Protein AF-A0A9E0VJV4-F1 (afdb_monomer)

Nearest PDB structures (foldseek):
  4mve-assembly2_B  TM=8.169E-01  e=6.007E-02  Thermomonospora curvata DSM 43183
  6d0t-assembly2_B  TM=5.182E-01  e=7.588E-02  synthetic construct
  6czg-assembly2_B  TM=3.127E-01  e=4.756E-02  synthetic construct
  8khg-assembly1_B  TM=1.996E-01  e=1.113E+00  Pseudomonas aeruginosa
  8huc-assembly2_D  TM=2.139E-01  e=4.520E+00  Pseudomonas aeruginosa UCBPP-PA14

Solvent-accessible surface area (backbone atoms only — not comparable to full-atom values): 11636 Å² total; per-residue (Å²): 134,80,80,54,71,68,57,57,51,52,51,49,48,51,50,48,46,42,48,35,50,66,69,70,76,42,62,94,41,53,56,38,55,53,48,43,62,70,47,62,96,54,52,44,63,55,43,39,55,54,50,68,68,57,49,44,69,43,41,43,48,34,51,77,46,45,58,73,43,66,40,55,71,55,70,63,47,42,70,69,37,28,70,65,14,29,53,37,50,24,42,31,25,43,44,46,93,68,80,31,55,39,29,40,39,24,35,22,58,66,93,51,90,61,42,34,32,33,36,51,38,85,65,32,84,77,79,42,62,36,40,40,27,40,60,40,70,28,90,91,44,66,29,21,30,30,37,40,22,74,57,55,49,68,74,74,44,61,93,58,70,64,88,64,39,45,91,59,70,63,87,78,55,47,57,37,78,90,33,81,86,42,48,57,32,36,33,47,38,29,44,68,52,94,54,31,35,29,30,36,37,23,44,92,86,40,79,77,46,30,28,37,37,24,43,54,111

Structure (mmCIF, N/CA/C/O backbone):
data_AF-A0A9E0VJV4-F1
#
_entry.id   AF-A0A9E0VJV4-F1
#
loop_
_atom_site.group_PDB
_atom_site.id
_atom_site.type_symbol
_atom_site.label_atom_id
_atom_site.label_alt_id
_atom_site.label_comp_id
_atom_site.label_asym_id
_atom_site.label_entity_id
_atom_site.label_seq_id
_atom_site.pdbx_PDB_ins_code
_atom_site.Cartn_x
_atom_site.Cartn_y
_atom_site.Cartn_z
_atom_site.occupancy
_atom_site.B_iso_or_equiv
_atom_site.auth_seq_id
_atom_site.auth_comp_id
_atom_site.auth_asym_id
_atom_site.auth_atom_id
_atom_site.pdbx_PDB_model_num
ATOM 1 N N . MET A 1 1 ? 13.635 25.598 -1.549 1.00 40.78 1 MET A N 1
ATOM 2 C CA . MET A 1 1 ? 14.700 24.647 -1.155 1.00 40.78 1 MET A CA 1
ATOM 3 C C . MET A 1 1 ? 15.137 23.902 -2.402 1.00 40.78 1 MET A C 1
ATOM 5 O O . MET A 1 1 ? 14.286 23.323 -3.062 1.00 40.78 1 MET A O 1
ATOM 9 N N . SER A 1 2 ? 16.411 24.001 -2.781 1.00 35.44 2 SER A N 1
ATOM 10 C CA . SER A 1 2 ? 16.943 23.289 -3.950 1.00 35.44 2 SER A CA 1
ATOM 11 C C . SER A 1 2 ? 17.159 21.816 -3.573 1.00 35.44 2 SER A C 1
ATOM 13 O O . SER A 1 2 ? 17.737 21.578 -2.508 1.00 35.44 2 SER A O 1
ATOM 15 N N . PRO A 1 3 ? 16.687 20.830 -4.356 1.00 39.97 3 PRO A N 1
ATOM 16 C CA . PRO A 1 3 ? 16.944 19.425 -4.057 1.00 39.97 3 PRO A CA 1
ATOM 17 C C . PRO A 1 3 ? 18.457 19.170 -4.030 1.00 39.97 3 PRO A C 1
ATOM 19 O O . PRO A 1 3 ? 19.203 19.688 -4.864 1.00 39.97 3 PRO A O 1
ATOM 22 N N . SER A 1 4 ? 18.934 18.413 -3.036 1.00 45.41 4 SER A N 1
ATOM 23 C CA . SER A 1 4 ? 20.370 18.161 -2.881 1.00 45.41 4 SER A CA 1
ATOM 24 C C . SER A 1 4 ? 20.921 17.421 -4.109 1.00 45.41 4 SER A C 1
ATOM 26 O O . SER A 1 4 ? 20.237 16.597 -4.720 1.00 45.41 4 SER A O 1
ATOM 28 N N . LYS A 1 5 ? 22.178 17.693 -4.480 1.00 40.44 5 LYS A N 1
ATOM 29 C CA . LYS A 1 5 ? 22.848 17.068 -5.640 1.00 40.44 5 LYS A CA 1
ATOM 30 C C . LYS A 1 5 ? 22.855 15.530 -5.568 1.00 40.44 5 LYS A C 1
ATOM 32 O O . LYS A 1 5 ? 22.813 14.864 -6.599 1.00 40.44 5 LYS A O 1
ATOM 37 N N . THR A 1 6 ? 22.828 14.966 -4.360 1.00 49.28 6 THR A N 1
ATOM 38 C CA . THR A 1 6 ? 22.713 13.523 -4.100 1.00 49.28 6 THR A CA 1
ATOM 39 C C . THR A 1 6 ? 21.353 12.960 -4.532 1.00 49.28 6 THR A C 1
ATOM 41 O O . THR A 1 6 ? 21.277 11.836 -5.021 1.00 49.28 6 THR A O 1
ATOM 44 N N . PHE A 1 7 ? 20.282 13.749 -4.410 1.00 48.91 7 PHE A N 1
ATOM 45 C CA . PHE A 1 7 ? 18.920 13.363 -4.791 1.00 48.91 7 PHE A CA 1
ATOM 46 C C . PHE A 1 7 ? 18.750 13.283 -6.315 1.00 48.91 7 PHE A C 1
ATOM 48 O O . PHE A 1 7 ? 18.187 12.313 -6.818 1.00 48.91 7 PHE A O 1
ATOM 55 N N . LEU A 1 8 ? 19.307 14.249 -7.059 1.00 47.88 8 LEU A N 1
ATOM 56 C CA . LEU A 1 8 ? 19.322 14.204 -8.528 1.00 47.88 8 LEU A CA 1
ATOM 57 C C . LEU A 1 8 ? 20.157 13.035 -9.067 1.00 47.88 8 LEU A C 1
ATOM 59 O O . LEU A 1 8 ? 19.746 12.390 -10.027 1.00 47.88 8 LEU A O 1
ATOM 63 N N . SER A 1 9 ? 21.297 12.742 -8.437 1.00 48.41 9 SER A N 1
ATOM 64 C CA . SER A 1 9 ? 22.172 11.628 -8.822 1.00 48.41 9 SER A CA 1
ATOM 65 C C . SER A 1 9 ? 21.483 10.271 -8.651 1.00 48.41 9 SER A C 1
ATOM 67 O O . SER A 1 9 ? 21.485 9.457 -9.572 1.00 48.41 9 SER A O 1
ATOM 69 N N . LEU A 1 10 ? 20.803 10.044 -7.520 1.00 54.03 10 LEU A N 1
ATOM 70 C CA . LEU A 1 10 ? 20.116 8.776 -7.267 1.00 54.03 10 LEU A CA 1
ATOM 71 C C . LEU A 1 10 ? 18.843 8.614 -8.106 1.00 54.03 10 LEU A C 1
ATOM 73 O O . LEU A 1 10 ? 18.529 7.505 -8.525 1.00 54.03 10 LEU A O 1
ATOM 77 N N . PHE A 1 11 ? 18.131 9.707 -8.393 1.00 57.00 11 PHE A N 1
ATOM 78 C CA . PHE A 1 11 ? 16.974 9.678 -9.286 1.00 57.00 11 PHE A CA 1
ATOM 79 C C . PHE A 1 11 ? 17.382 9.383 -10.733 1.00 57.00 11 PHE A C 1
ATOM 81 O O . PHE A 1 11 ? 16.720 8.600 -11.413 1.00 57.00 11 PHE A O 1
ATOM 88 N N . ALA A 1 12 ? 18.502 9.951 -11.189 1.00 55.62 12 ALA A N 1
ATOM 89 C CA . ALA A 1 12 ? 19.092 9.633 -12.483 1.00 55.62 12 ALA A CA 1
ATOM 90 C C . ALA A 1 12 ? 19.591 8.182 -12.537 1.00 55.62 12 ALA A C 1
ATOM 92 O O . ALA A 1 12 ? 19.380 7.516 -13.545 1.00 55.62 12 ALA A O 1
ATOM 93 N N . LEU A 1 13 ? 20.174 7.663 -11.450 1.00 54.88 13 LEU A N 1
ATOM 94 C CA . LEU A 1 13 ? 20.636 6.276 -11.359 1.00 54.88 13 LEU A CA 1
ATOM 95 C C . LEU A 1 13 ? 19.468 5.282 -11.346 1.00 54.88 13 LEU A C 1
ATOM 97 O O . LEU A 1 13 ? 19.490 4.307 -12.088 1.00 54.88 13 LEU A O 1
ATOM 101 N N . LEU A 1 14 ? 18.419 5.555 -10.563 1.00 59.06 14 LEU A N 1
ATOM 102 C CA . LEU A 1 14 ? 17.197 4.754 -10.531 1.00 59.06 14 LEU A CA 1
ATOM 103 C C . LEU A 1 14 ? 16.491 4.820 -11.888 1.00 59.06 14 LEU A C 1
ATOM 105 O O . LEU A 1 14 ? 16.105 3.788 -12.416 1.00 59.06 14 LEU A O 1
ATOM 109 N N . SER A 1 15 ? 16.403 5.999 -12.507 1.00 60.16 15 SER A N 1
ATOM 110 C CA . SER A 1 15 ? 15.859 6.151 -13.860 1.00 60.16 15 SER A CA 1
ATOM 111 C C . SER A 1 15 ? 16.693 5.402 -14.899 1.00 60.16 15 SER A C 1
ATOM 113 O O . SER A 1 15 ? 16.113 4.761 -15.765 1.00 60.16 15 SER A O 1
ATOM 115 N N . ALA A 1 16 ? 18.025 5.414 -14.802 1.00 54.28 16 ALA A N 1
ATOM 116 C CA . ALA A 1 16 ? 18.924 4.695 -15.703 1.00 54.28 16 ALA A CA 1
ATOM 117 C C . ALA A 1 16 ? 18.854 3.171 -15.513 1.00 54.28 16 ALA A C 1
ATOM 119 O O . ALA A 1 16 ? 18.776 2.446 -16.499 1.00 54.28 16 ALA A O 1
ATOM 120 N N . LEU A 1 17 ? 18.800 2.679 -14.273 1.00 55.88 17 LEU A N 1
ATOM 121 C CA . LEU A 1 17 ? 18.604 1.259 -13.948 1.00 55.88 17 LE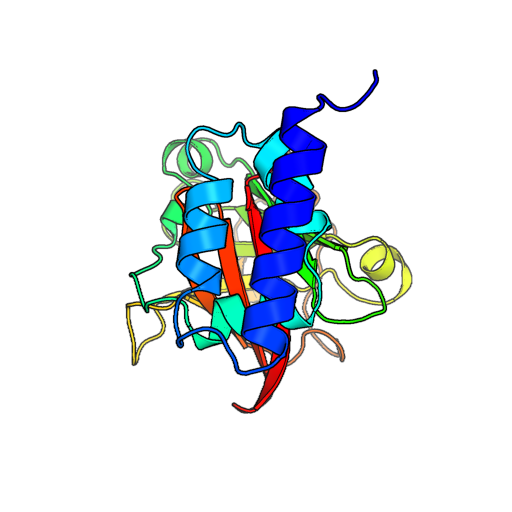U A CA 1
ATOM 122 C C . LEU A 1 17 ? 17.214 0.778 -14.375 1.00 55.88 17 LEU A C 1
ATOM 124 O O . LEU A 1 17 ? 17.075 -0.299 -14.952 1.00 55.88 17 LEU A O 1
ATOM 128 N N . LEU A 1 18 ? 16.190 1.610 -14.183 1.00 54.38 18 LEU A N 1
ATOM 129 C CA . LEU A 1 18 ? 14.832 1.345 -14.643 1.00 54.38 18 LEU A CA 1
ATOM 130 C C . LEU A 1 18 ? 14.708 1.417 -16.164 1.00 54.38 18 LEU A C 1
ATOM 132 O O . LEU A 1 18 ? 13.908 0.656 -16.699 1.00 54.38 18 LEU A O 1
ATOM 136 N N . LEU A 1 19 ? 15.486 2.267 -16.854 1.00 54.59 19 LEU A N 1
ATOM 137 C CA . LEU A 1 19 ? 15.607 2.310 -18.319 1.00 54.59 19 LEU A CA 1
ATOM 138 C C . LEU A 1 19 ? 16.399 1.113 -18.872 1.00 54.59 19 LEU A C 1
ATOM 140 O O . LEU A 1 19 ? 16.034 0.600 -19.930 1.00 54.59 19 LEU A O 1
ATOM 144 N N . ALA A 1 20 ? 17.429 0.643 -18.165 1.00 49.91 20 ALA A N 1
ATOM 145 C CA . ALA A 1 20 ? 18.256 -0.502 -18.550 1.00 49.91 20 ALA A CA 1
ATOM 146 C C . ALA A 1 20 ? 17.523 -1.840 -18.356 1.00 49.91 20 ALA A C 1
ATOM 148 O O . ALA A 1 20 ? 17.498 -2.667 -19.266 1.00 49.91 20 ALA A O 1
ATOM 149 N N . ALA A 1 21 ? 16.817 -2.023 -17.234 1.00 50.59 21 ALA A N 1
ATOM 150 C CA . ALA A 1 21 ? 15.887 -3.147 -17.049 1.00 50.59 21 ALA A CA 1
ATOM 151 C C . ALA A 1 21 ? 14.781 -3.133 -18.112 1.00 50.59 21 ALA A C 1
ATOM 153 O O . ALA A 1 21 ? 14.338 -4.154 -18.626 1.00 50.59 21 ALA A O 1
ATOM 154 N N . SER A 1 22 ? 14.399 -1.928 -18.514 1.00 46.94 22 SER A N 1
ATOM 155 C CA . SER A 1 22 ? 13.462 -1.652 -19.585 1.00 46.94 22 SER A CA 1
ATOM 156 C C . SER A 1 22 ? 13.959 -2.028 -20.987 1.00 46.94 22 SER A C 1
ATOM 158 O O . SER A 1 22 ? 13.140 -2.388 -21.836 1.00 46.94 22 SER A O 1
ATOM 160 N N . ALA A 1 23 ? 15.261 -1.924 -21.237 1.00 50.50 23 ALA A N 1
ATOM 161 C CA . ALA A 1 23 ? 15.891 -2.220 -22.519 1.00 50.50 23 ALA A CA 1
ATOM 162 C C . ALA A 1 23 ? 16.257 -3.709 -22.679 1.00 50.50 23 ALA A C 1
ATOM 164 O O . ALA A 1 23 ? 16.828 -4.086 -23.696 1.00 50.50 23 ALA A O 1
ATOM 165 N N . GLY A 1 24 ? 15.930 -4.556 -21.692 1.00 47.91 24 GLY A N 1
ATOM 166 C CA . GLY A 1 24 ? 16.235 -5.989 -21.716 1.00 47.91 24 GLY A CA 1
ATOM 167 C C . GLY A 1 24 ? 17.702 -6.327 -21.430 1.00 47.91 24 GLY A C 1
ATOM 168 O O . GLY A 1 24 ? 18.114 -7.457 -21.669 1.00 47.91 24 GLY A O 1
ATOM 169 N N . THR A 1 25 ? 18.495 -5.371 -20.931 1.00 48.19 25 THR A N 1
ATOM 170 C CA . THR A 1 25 ? 19.935 -5.554 -20.671 1.00 48.19 25 THR A CA 1
ATOM 171 C C . THR A 1 25 ? 20.277 -5.789 -19.198 1.00 48.19 25 THR A C 1
ATOM 173 O O . THR A 1 25 ? 21.413 -6.147 -18.900 1.00 48.19 25 THR A O 1
ATOM 176 N N . ALA A 1 26 ? 19.331 -5.587 -18.275 1.00 54.16 26 ALA A N 1
ATOM 177 C CA . ALA A 1 26 ? 19.498 -5.904 -16.853 1.00 54.16 26 ALA A CA 1
ATOM 178 C C . ALA A 1 26 ? 18.967 -7.315 -16.548 1.00 54.16 26 ALA A C 1
ATOM 180 O O . ALA A 1 26 ? 18.036 -7.786 -17.209 1.00 54.16 26 ALA A O 1
ATOM 181 N N . ARG A 1 27 ? 19.537 -7.998 -15.551 1.00 58.16 27 ARG A N 1
ATOM 182 C CA . ARG A 1 27 ? 19.015 -9.293 -15.096 1.00 58.16 27 ARG A CA 1
ATOM 183 C C . ARG A 1 27 ? 17.654 -9.089 -14.427 1.00 58.16 27 ARG A C 1
ATOM 185 O O . ARG A 1 27 ? 17.381 -8.059 -13.809 1.00 58.16 27 ARG A O 1
ATOM 192 N N . ALA A 1 28 ? 16.795 -10.101 -14.534 1.00 56.88 28 ALA A N 1
ATOM 193 C CA . ALA A 1 28 ? 15.581 -10.194 -13.730 1.00 56.88 28 ALA A CA 1
ATOM 194 C C . ALA A 1 28 ? 15.943 -10.020 -12.239 1.00 56.88 28 ALA A C 1
ATOM 196 O O . ALA A 1 28 ? 16.730 -10.808 -11.722 1.00 56.88 28 ALA A O 1
ATOM 197 N N . GLY A 1 29 ? 15.401 -8.995 -11.571 1.00 64.62 29 GLY A N 1
ATOM 198 C CA . GLY A 1 29 ? 15.708 -8.671 -10.165 1.00 64.62 29 GLY A C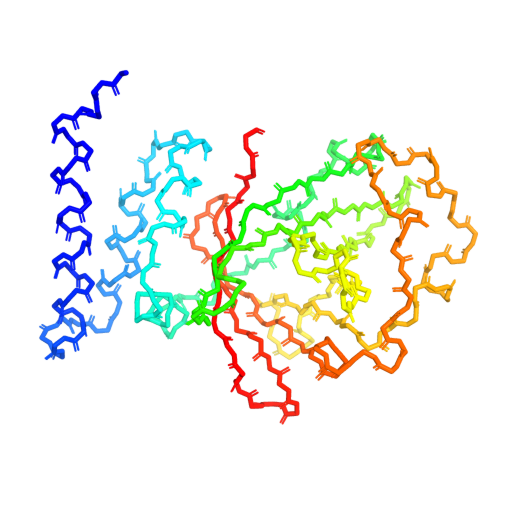A 1
ATOM 199 C C . GLY A 1 29 ? 16.436 -7.341 -9.941 1.00 6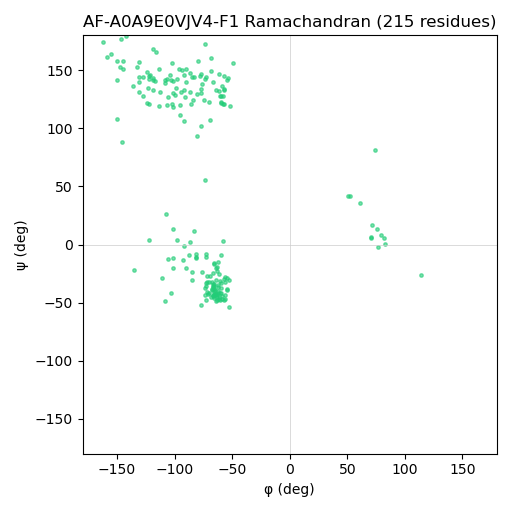4.62 29 GLY A C 1
ATOM 200 O O . GLY A 1 29 ? 16.205 -6.700 -8.916 1.00 64.62 29 GLY A O 1
ATOM 201 N N . ASP A 1 30 ? 17.191 -6.842 -10.925 1.00 81.44 30 ASP A N 1
ATOM 202 C CA . ASP A 1 30 ? 18.039 -5.648 -10.755 1.00 81.44 30 ASP A CA 1
ATOM 203 C C . ASP A 1 30 ? 17.232 -4.387 -10.385 1.00 81.44 30 ASP A C 1
ATOM 205 O O . ASP A 1 30 ? 17.707 -3.521 -9.651 1.00 81.44 30 ASP A O 1
ATOM 209 N N . CYS A 1 31 ? 15.981 -4.282 -10.848 1.00 85.94 31 CYS A N 1
ATOM 210 C CA . CYS A 1 31 ? 15.115 -3.151 -10.507 1.00 85.94 31 CYS A CA 1
ATOM 211 C C . CYS A 1 31 ? 14.621 -3.177 -9.055 1.00 85.94 31 CYS A C 1
ATOM 213 O O . CYS A 1 31 ? 14.429 -2.113 -8.465 1.00 85.94 31 CYS A O 1
ATOM 215 N N . VAL A 1 32 ? 14.421 -4.363 -8.473 1.00 89.88 32 VAL A N 1
ATOM 216 C CA . VAL A 1 32 ? 13.978 -4.505 -7.079 1.00 89.88 32 VAL A CA 1
ATOM 217 C C . VAL A 1 32 ? 15.120 -4.145 -6.145 1.00 89.88 32 VAL A C 1
ATOM 219 O O . VAL A 1 32 ? 14.927 -3.329 -5.245 1.00 89.88 32 VAL A O 1
ATOM 222 N N . ASP A 1 33 ? 16.313 -4.677 -6.399 1.00 89.25 33 ASP A N 1
ATOM 223 C CA . ASP A 1 33 ? 17.492 -4.406 -5.576 1.00 89.25 33 ASP A CA 1
ATOM 224 C C . ASP A 1 33 ? 17.910 -2.936 -5.665 1.00 89.25 33 ASP A C 1
ATOM 226 O O . ASP A 1 33 ? 18.150 -2.300 -4.638 1.00 89.25 33 ASP A O 1
ATOM 230 N N . ALA A 1 34 ? 17.891 -2.349 -6.866 1.00 88.69 34 ALA A N 1
ATOM 231 C CA . ALA A 1 34 ? 18.137 -0.920 -7.048 1.00 88.69 34 ALA A CA 1
ATOM 232 C C . ALA A 1 34 ? 17.131 -0.054 -6.280 1.00 88.69 34 ALA A C 1
ATOM 234 O O . ALA A 1 34 ? 17.508 0.944 -5.662 1.00 88.69 34 ALA A O 1
ATOM 235 N N . PHE A 1 35 ? 15.848 -0.425 -6.300 1.00 92.25 35 PHE A N 1
ATOM 236 C CA . PHE A 1 35 ? 14.824 0.335 -5.594 1.00 92.25 35 PHE A CA 1
ATOM 237 C C . PHE A 1 35 ? 14.934 0.172 -4.075 1.00 92.25 35 PHE A C 1
ATOM 239 O O . PHE A 1 35 ? 14.872 1.168 -3.361 1.00 92.25 35 PHE A O 1
ATOM 246 N N . ARG A 1 36 ? 15.200 -1.038 -3.571 1.00 92.75 36 ARG A N 1
ATOM 247 C CA . ARG A 1 36 ? 15.487 -1.285 -2.147 1.00 92.75 36 ARG A CA 1
ATOM 248 C C . ARG A 1 36 ? 16.694 -0.487 -1.666 1.00 92.75 36 ARG A C 1
ATOM 250 O O . ARG A 1 36 ? 16.597 0.207 -0.657 1.00 92.75 36 ARG A O 1
ATOM 257 N N . ALA A 1 37 ? 17.790 -0.504 -2.423 1.00 90.25 37 ALA A N 1
ATOM 258 C CA . ALA A 1 37 ? 18.969 0.306 -2.130 1.00 90.25 37 ALA A CA 1
ATOM 259 C C . ALA A 1 37 ? 18.638 1.808 -2.117 1.00 90.25 37 ALA A C 1
ATOM 261 O O . ALA A 1 37 ? 19.125 2.544 -1.263 1.00 90.25 37 ALA A O 1
ATOM 262 N N . ALA A 1 38 ? 17.762 2.269 -3.016 1.00 89.69 38 ALA A N 1
ATOM 263 C CA . ALA A 1 38 ? 17.320 3.660 -3.036 1.00 89.69 38 ALA A CA 1
ATOM 264 C C . ALA A 1 38 ? 16.435 4.046 -1.839 1.00 89.69 38 ALA A C 1
ATOM 266 O O . ALA A 1 38 ? 16.423 5.222 -1.482 1.00 89.69 38 ALA A O 1
ATOM 267 N N . LEU A 1 39 ? 15.714 3.100 -1.228 1.00 94.50 39 LEU A N 1
ATOM 268 C CA . LEU A 1 39 ? 14.874 3.318 -0.042 1.00 94.50 39 LEU A CA 1
ATOM 269 C C . LEU A 1 39 ? 15.657 3.236 1.278 1.00 94.50 39 LEU A C 1
ATOM 271 O O . LEU A 1 39 ? 15.213 3.791 2.286 1.00 94.50 39 LEU A O 1
ATOM 275 N N . GLN A 1 40 ? 16.800 2.548 1.289 1.00 93.94 40 GLN A N 1
ATOM 276 C CA . GLN A 1 40 ? 17.560 2.265 2.503 1.00 93.94 40 GLN A CA 1
ATOM 277 C C . GLN A 1 40 ? 17.964 3.547 3.248 1.00 93.94 40 GLN A C 1
ATOM 279 O O . GLN A 1 40 ? 18.553 4.465 2.679 1.00 93.94 40 GLN A O 1
ATOM 284 N N . GLY A 1 41 ? 17.646 3.600 4.546 1.00 92.56 41 GLY A N 1
ATOM 285 C CA . GLY A 1 41 ? 17.991 4.724 5.425 1.00 92.56 41 GLY A CA 1
ATOM 286 C C . GLY A 1 41 ? 17.212 6.018 5.163 1.00 92.56 41 GLY A C 1
ATOM 287 O O . GLY A 1 41 ? 17.525 7.036 5.775 1.00 92.56 41 GLY A O 1
ATOM 288 N N . ARG A 1 42 ? 16.211 6.002 4.275 1.00 94.75 42 ARG A N 1
ATOM 289 C CA . ARG A 1 42 ? 15.399 7.181 3.960 1.00 94.75 42 ARG A CA 1
ATOM 290 C C . ARG A 1 42 ? 14.218 7.354 4.902 1.00 94.75 42 ARG A C 1
ATOM 292 O O . ARG A 1 42 ? 13.610 6.382 5.347 1.00 94.75 42 ARG A O 1
ATOM 299 N N . SER A 1 43 ? 13.860 8.609 5.140 1.00 96.44 43 SER A N 1
ATOM 300 C CA . SER A 1 43 ? 12.639 8.991 5.854 1.00 96.44 43 SER A CA 1
ATOM 301 C C . SER A 1 43 ? 11.375 8.663 5.049 1.00 96.44 43 SER A C 1
ATOM 303 O O . SER A 1 43 ? 11.424 8.539 3.823 1.00 96.44 43 SER A O 1
ATOM 305 N N . LEU A 1 44 ? 10.217 8.591 5.717 1.00 96.00 44 LEU A N 1
ATOM 306 C CA . LEU A 1 44 ? 8.923 8.362 5.057 1.00 96.00 44 LEU A CA 1
ATOM 307 C C . LEU A 1 44 ? 8.642 9.389 3.947 1.00 96.00 44 LEU A C 1
ATOM 309 O O . LEU A 1 44 ? 8.193 9.021 2.866 1.00 96.00 44 LEU A O 1
ATOM 313 N N . ALA A 1 45 ? 8.992 10.662 4.162 1.00 95.44 45 ALA A N 1
ATOM 314 C CA . ALA A 1 45 ? 8.774 11.729 3.180 1.00 95.44 45 ALA A CA 1
ATOM 315 C C . ALA A 1 45 ? 9.632 11.554 1.913 1.00 95.44 45 ALA A C 1
ATOM 317 O O . ALA A 1 45 ? 9.200 11.839 0.791 1.00 95.44 45 ALA A O 1
ATOM 318 N N . GLU A 1 46 ? 10.856 11.053 2.068 1.00 94.75 46 GLU A N 1
ATOM 319 C CA . GLU A 1 46 ? 11.715 10.740 0.930 1.00 94.75 46 GLU A CA 1
ATOM 320 C C . GLU A 1 46 ? 11.248 9.477 0.195 1.00 94.75 46 GLU A C 1
ATOM 322 O O . GLU A 1 46 ? 11.293 9.449 -1.037 1.00 94.75 46 GLU A O 1
ATOM 327 N N . LYS A 1 47 ? 10.764 8.455 0.917 1.00 95.50 47 LYS A N 1
ATOM 328 C CA . LYS A 1 47 ? 10.168 7.251 0.312 1.00 95.50 47 LYS A CA 1
ATOM 329 C C . LYS A 1 47 ? 8.908 7.600 -0.487 1.00 95.50 47 LYS A C 1
ATOM 331 O O . LYS A 1 47 ? 8.786 7.152 -1.626 1.00 95.50 47 LYS A O 1
ATOM 336 N N . ASP A 1 48 ? 8.033 8.451 0.053 1.00 94.81 48 ASP A N 1
ATOM 337 C CA . ASP A 1 48 ? 6.878 9.021 -0.660 1.00 94.81 48 ASP A CA 1
ATOM 338 C C . ASP A 1 48 ? 7.327 9.679 -1.976 1.00 94.81 48 ASP A C 1
ATOM 340 O O . ASP A 1 48 ? 6.880 9.306 -3.067 1.00 94.81 48 ASP A O 1
ATOM 344 N N . THR A 1 49 ? 8.304 10.587 -1.893 1.00 93.38 49 THR A N 1
ATOM 345 C CA . THR A 1 49 ? 8.848 11.279 -3.070 1.00 93.38 49 THR A CA 1
ATOM 346 C C . THR A 1 49 ? 9.360 10.297 -4.125 1.00 93.38 49 THR A C 1
ATOM 348 O O . THR A 1 49 ? 9.079 10.473 -5.312 1.00 93.38 49 THR A O 1
ATOM 351 N N . LEU A 1 50 ? 10.083 9.247 -3.729 1.00 93.38 50 LEU A N 1
ATOM 352 C CA . LEU A 1 50 ? 10.556 8.222 -4.662 1.00 93.38 50 LEU A CA 1
ATOM 353 C C . LEU A 1 50 ? 9.389 7.478 -5.323 1.00 93.38 50 LEU A C 1
ATOM 355 O O . LEU A 1 50 ? 9.369 7.356 -6.548 1.00 93.38 50 LEU A O 1
ATOM 359 N N . VAL A 1 51 ? 8.399 7.035 -4.544 1.00 94.38 51 VAL A N 1
ATOM 360 C CA . VAL A 1 51 ? 7.233 6.290 -5.047 1.00 94.38 51 VAL A CA 1
ATOM 361 C C . VAL A 1 51 ? 6.409 7.110 -6.036 1.00 94.38 51 VAL A C 1
ATOM 363 O O . VAL A 1 51 ? 6.074 6.607 -7.111 1.00 94.38 51 VAL A O 1
ATOM 366 N N . ARG A 1 52 ? 6.119 8.382 -5.739 1.00 92.44 52 ARG A N 1
ATOM 367 C CA . ARG A 1 52 ? 5.322 9.252 -6.630 1.00 92.44 52 ARG A CA 1
ATOM 368 C C . ARG A 1 52 ? 5.959 9.476 -7.999 1.00 92.44 52 ARG A C 1
ATOM 370 O O . ARG A 1 52 ? 5.247 9.756 -8.967 1.00 92.44 52 ARG A O 1
ATOM 377 N N . ASN A 1 53 ? 7.279 9.348 -8.080 1.00 91.88 53 ASN A N 1
ATOM 378 C CA . ASN A 1 53 ? 8.049 9.590 -9.291 1.00 91.88 53 ASN A CA 1
ATOM 379 C C . ASN A 1 53 ? 8.386 8.311 -10.081 1.00 91.88 53 ASN A C 1
ATOM 381 O O . ASN A 1 53 ? 9.063 8.385 -11.107 1.00 91.88 53 ASN A O 1
ATOM 385 N N . LEU A 1 54 ? 7.902 7.139 -9.655 1.00 91.81 54 LEU A N 1
ATOM 386 C CA . LEU A 1 54 ? 8.071 5.905 -10.421 1.00 91.81 54 LEU A CA 1
ATOM 387 C C . LEU A 1 54 ? 7.290 5.946 -11.743 1.00 91.81 54 LEU A C 1
ATOM 389 O O . LEU A 1 54 ? 6.136 6.381 -11.809 1.00 91.81 54 LEU A O 1
ATOM 393 N N . SER A 1 55 ? 7.914 5.424 -12.800 1.00 90.50 55 SER A N 1
ATOM 394 C CA . SER A 1 55 ? 7.256 5.206 -14.089 1.00 90.50 55 SER A CA 1
ATOM 395 C C . SER A 1 55 ? 6.407 3.930 -14.071 1.00 90.50 55 SER A C 1
ATOM 397 O O . SER A 1 55 ? 6.673 2.995 -13.316 1.00 90.50 55 SER A O 1
ATOM 399 N N . ALA A 1 56 ? 5.417 3.834 -14.963 1.00 90.75 56 ALA A N 1
ATOM 400 C CA . ALA A 1 56 ? 4.594 2.628 -15.109 1.00 90.75 56 ALA A CA 1
ATOM 401 C C . ALA A 1 56 ? 5.435 1.360 -15.354 1.00 90.75 56 ALA A C 1
ATOM 403 O O . ALA A 1 56 ? 5.156 0.295 -14.805 1.00 90.75 56 ALA A O 1
ATOM 404 N N . LYS A 1 57 ? 6.506 1.495 -16.146 1.00 89.12 57 LYS A N 1
ATOM 405 C CA . LYS A 1 57 ? 7.433 0.404 -16.461 1.00 89.12 57 LYS A CA 1
ATOM 406 C C . LYS A 1 57 ? 8.229 -0.047 -15.239 1.00 89.12 57 LYS A C 1
ATOM 408 O O . LYS A 1 57 ? 8.416 -1.243 -15.043 1.00 89.12 57 LYS A O 1
ATOM 413 N N . ALA A 1 58 ? 8.634 0.903 -14.401 1.00 90.62 58 ALA A N 1
ATOM 414 C CA . ALA A 1 58 ? 9.305 0.618 -13.144 1.00 90.62 58 ALA A CA 1
ATOM 415 C C . ALA A 1 58 ? 8.406 -0.142 -12.175 1.00 90.62 58 ALA A C 1
ATOM 417 O O . ALA A 1 58 ? 8.799 -1.182 -11.662 1.00 90.62 58 ALA A O 1
ATOM 418 N N . ILE A 1 59 ? 7.176 0.335 -11.990 1.00 94.56 59 ILE A N 1
ATOM 419 C CA . ILE A 1 59 ? 6.193 -0.295 -11.104 1.00 94.56 59 ILE A CA 1
ATOM 420 C C . ILE A 1 59 ? 5.915 -1.739 -11.537 1.00 94.56 59 ILE A C 1
ATOM 422 O O . ILE A 1 59 ? 5.904 -2.647 -10.708 1.00 94.56 59 ILE A O 1
ATOM 426 N N . ARG A 1 60 ? 5.750 -1.966 -12.845 1.00 92.88 60 ARG A N 1
ATOM 427 C CA . ARG A 1 60 ? 5.588 -3.313 -13.398 1.00 92.88 60 ARG A CA 1
ATOM 428 C C . ARG A 1 60 ? 6.812 -4.196 -13.132 1.00 92.88 60 ARG A C 1
ATOM 430 O O . ARG A 1 60 ? 6.635 -5.311 -12.653 1.00 92.88 60 ARG A O 1
ATOM 437 N N . CYS A 1 61 ? 8.023 -3.684 -13.375 1.00 91.44 61 CYS A N 1
ATOM 438 C CA . CYS A 1 61 ? 9.272 -4.401 -13.086 1.00 91.44 61 CYS A CA 1
ATOM 439 C C . CYS A 1 61 ? 9.346 -4.824 -11.614 1.00 91.44 61 CYS A C 1
ATOM 441 O O . CYS A 1 61 ? 9.614 -5.986 -11.315 1.00 91.44 61 CYS A O 1
ATOM 443 N N . LEU A 1 62 ? 9.033 -3.901 -10.696 1.00 92.81 62 LEU A N 1
ATOM 444 C CA . LEU A 1 62 ? 9.000 -4.186 -9.264 1.00 92.81 62 LEU A CA 1
ATOM 445 C C . LEU A 1 62 ? 8.036 -5.328 -8.947 1.00 92.81 62 LEU A C 1
ATOM 447 O O . LEU A 1 62 ? 8.417 -6.255 -8.245 1.00 92.81 62 LEU A O 1
ATOM 451 N N . TYR A 1 63 ? 6.812 -5.309 -9.478 1.00 92.50 63 TYR A N 1
ATOM 452 C CA . TYR A 1 63 ? 5.848 -6.368 -9.184 1.00 92.50 63 TYR A CA 1
ATOM 453 C C . TYR A 1 63 ? 6.270 -7.732 -9.749 1.00 92.50 63 TYR A C 1
ATOM 455 O O . TYR A 1 63 ? 6.160 -8.752 -9.061 1.00 92.50 63 TYR A O 1
ATOM 463 N N . GLU A 1 64 ? 6.737 -7.765 -10.998 1.00 91.31 64 GLU A N 1
ATOM 464 C CA . GLU A 1 64 ? 7.128 -9.001 -11.686 1.00 91.31 64 GLU A CA 1
ATOM 465 C C . GLU A 1 64 ? 8.344 -9.664 -11.023 1.00 91.31 64 GLU A C 1
ATOM 467 O O . GLU A 1 64 ? 8.387 -10.891 -10.936 1.00 91.31 64 GLU A O 1
ATOM 472 N N . HIS A 1 65 ? 9.274 -8.870 -10.483 1.00 91.25 65 HIS A N 1
ATOM 473 C CA . HIS A 1 65 ? 10.530 -9.369 -9.920 1.00 91.25 65 HIS A CA 1
ATOM 474 C C . HIS A 1 65 ? 10.614 -9.369 -8.391 1.00 91.25 65 HIS A C 1
ATOM 476 O O . HIS A 1 65 ? 11.524 -9.995 -7.851 1.00 91.25 65 HIS A O 1
ATOM 482 N N . ALA A 1 66 ? 9.700 -8.708 -7.672 1.00 88.75 66 ALA A N 1
ATOM 483 C CA . ALA A 1 66 ? 9.695 -8.761 -6.213 1.00 88.75 66 ALA A CA 1
ATOM 484 C C . ALA A 1 66 ? 9.481 -10.200 -5.735 1.00 88.75 66 ALA A C 1
ATOM 486 O O . ALA A 1 66 ? 8.557 -10.894 -6.195 1.00 88.75 66 ALA A O 1
ATOM 487 N N . SER A 1 67 ? 10.326 -10.622 -4.792 1.00 74.88 67 SER A N 1
ATOM 488 C CA . SER A 1 67 ? 10.162 -11.867 -4.050 1.00 74.88 67 SER A CA 1
ATOM 489 C C . SER A 1 67 ? 8.801 -11.871 -3.351 1.00 74.88 67 SER A C 1
ATOM 491 O O . SER A 1 67 ? 8.303 -10.837 -2.907 1.00 74.88 67 SER A O 1
ATOM 493 N N . GLY A 1 68 ? 8.174 -13.045 -3.262 1.00 64.56 68 GLY A N 1
ATOM 494 C CA . GLY A 1 68 ? 6.978 -13.251 -2.443 1.00 64.56 68 GLY A CA 1
ATOM 495 C C . GLY A 1 68 ? 7.340 -13.286 -0.962 1.00 64.56 68 GLY A C 1
ATOM 496 O O . GLY A 1 68 ? 7.105 -14.286 -0.300 1.00 64.56 68 GLY A O 1
ATOM 497 N N . GLU A 1 69 ? 8.005 -12.254 -0.445 1.00 71.06 69 GLU A N 1
ATOM 498 C CA . GLU A 1 69 ? 8.141 -12.105 1.000 1.00 71.06 69 GLU A CA 1
ATOM 499 C C . GLU A 1 69 ? 6.758 -11.902 1.602 1.00 71.06 69 GLU A C 1
ATOM 501 O O . GLU A 1 69 ? 5.974 -11.092 1.098 1.00 71.06 69 GLU A O 1
ATOM 506 N N . ALA A 1 70 ? 6.479 -12.639 2.680 1.00 71.00 70 ALA A N 1
ATOM 507 C CA . ALA A 1 70 ? 5.195 -12.563 3.344 1.00 71.00 70 ALA A CA 1
ATOM 508 C C . ALA A 1 70 ? 4.924 -11.140 3.829 1.00 71.00 70 ALA A C 1
ATOM 510 O O . ALA A 1 70 ? 5.704 -10.541 4.576 1.00 71.00 70 ALA A O 1
ATOM 511 N N . ILE A 1 71 ? 3.806 -10.601 3.362 1.00 84.69 71 ILE A N 1
ATOM 512 C CA . ILE A 1 71 ? 3.248 -9.348 3.832 1.00 84.69 71 ILE A CA 1
ATOM 513 C C . ILE A 1 71 ? 2.084 -9.687 4.758 1.00 84.69 71 ILE A C 1
ATOM 515 O O . ILE A 1 71 ? 1.152 -10.378 4.366 1.00 84.69 71 ILE A O 1
ATOM 519 N N . GLU A 1 72 ? 2.171 -9.231 6.002 1.00 86.50 72 GLU A N 1
ATOM 520 C CA . GLU A 1 72 ? 1.161 -9.476 7.033 1.00 86.50 72 GLU A CA 1
ATOM 521 C C . GLU A 1 72 ? 0.282 -8.233 7.219 1.00 86.50 72 GLU A C 1
ATOM 523 O O . GLU A 1 72 ? 0.742 -7.123 6.940 1.00 86.50 72 GLU A O 1
ATOM 528 N N . PRO A 1 73 ? -0.962 -8.355 7.723 1.00 87.88 73 PRO A N 1
ATOM 529 C CA . PRO A 1 73 ? -1.828 -7.195 7.947 1.00 87.88 73 PRO A CA 1
ATOM 530 C C . PRO A 1 73 ? -1.184 -6.113 8.829 1.00 87.88 73 PRO A C 1
ATOM 532 O O . PRO A 1 73 ? -1.437 -4.925 8.631 1.00 87.88 73 PRO A O 1
ATOM 535 N N . SER A 1 74 ? -0.287 -6.511 9.739 1.00 90.31 74 SER A N 1
ATOM 536 C CA . SER A 1 74 ? 0.495 -5.610 10.596 1.00 90.31 74 SER A CA 1
ATOM 537 C C . SER A 1 74 ? 1.451 -4.687 9.836 1.00 90.31 74 SER A C 1
ATOM 539 O O . SER A 1 74 ? 1.852 -3.660 10.375 1.00 90.31 74 SER 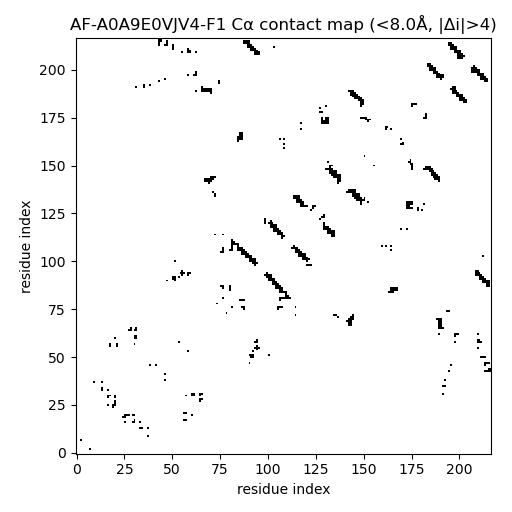A O 1
ATOM 541 N N . PHE A 1 75 ? 1.797 -5.006 8.583 1.00 92.38 75 PHE A N 1
ATOM 542 C CA . PHE A 1 75 ? 2.514 -4.083 7.703 1.00 92.38 75 PHE A CA 1
ATOM 543 C C . PHE A 1 75 ? 1.685 -2.819 7.443 1.00 92.38 75 PHE A C 1
ATOM 545 O O . PHE A 1 75 ? 2.224 -1.715 7.453 1.00 92.38 75 PHE A O 1
ATOM 552 N N . TYR A 1 76 ? 0.379 -2.970 7.221 1.00 93.62 76 TYR A N 1
ATOM 553 C CA . TYR A 1 76 ? -0.509 -1.857 6.888 1.00 93.62 76 TYR A CA 1
ATOM 554 C C . TYR A 1 76 ? -1.033 -1.131 8.120 1.00 93.62 76 TYR A C 1
ATOM 556 O O . TYR A 1 76 ? -1.284 0.067 8.052 1.00 93.62 76 TYR A O 1
ATOM 564 N N . LEU A 1 77 ? -1.190 -1.843 9.236 1.00 93.06 77 LEU A N 1
ATOM 565 C CA . LEU A 1 77 ? -1.713 -1.279 10.470 1.00 93.06 77 LEU A CA 1
ATOM 566 C C . LEU A 1 77 ? -1.127 -2.005 11.683 1.00 93.06 77 LEU A C 1
ATOM 568 O O . LEU A 1 77 ? -1.470 -3.158 11.954 1.00 93.06 77 LEU A O 1
ATOM 572 N N . ASP A 1 78 ? -0.237 -1.332 12.409 1.00 92.00 78 ASP A N 1
ATOM 573 C CA . ASP A 1 78 ? 0.412 -1.915 13.581 1.00 92.00 78 ASP A CA 1
ATOM 574 C C . ASP A 1 78 ? -0.531 -2.024 14.796 1.00 92.00 78 ASP A C 1
ATOM 576 O O . ASP A 1 78 ? -1.664 -1.537 14.807 1.00 92.00 78 ASP A O 1
ATOM 580 N N . GLU A 1 79 ? -0.054 -2.688 15.850 1.00 90.06 79 GLU A N 1
ATOM 581 C CA . GLU A 1 79 ? -0.835 -2.890 17.072 1.00 90.06 79 GLU A CA 1
ATOM 582 C C . GLU A 1 79 ? -1.210 -1.582 17.776 1.00 90.06 79 GLU A C 1
ATOM 584 O O . GLU A 1 79 ? -2.318 -1.470 18.299 1.00 90.06 79 GLU A O 1
ATOM 589 N N . ALA A 1 80 ? -0.329 -0.579 17.766 1.00 90.56 80 ALA A N 1
ATOM 590 C CA . ALA A 1 80 ? -0.587 0.692 18.431 1.00 90.56 80 ALA A CA 1
ATOM 591 C C . ALA A 1 80 ? -1.737 1.444 17.748 1.00 90.56 80 ALA A C 1
ATOM 593 O O . ALA A 1 80 ? -2.646 1.933 18.425 1.00 90.56 80 ALA A O 1
ATOM 594 N N . HIS A 1 81 ? -1.753 1.468 16.415 1.00 91.38 81 HIS A N 1
ATOM 595 C CA . HIS A 1 81 ? -2.836 2.063 15.637 1.00 91.38 81 HIS A CA 1
ATOM 596 C C . HIS A 1 81 ? -4.151 1.308 15.837 1.00 91.38 81 HIS A C 1
ATOM 598 O O . HIS A 1 81 ? -5.190 1.938 16.050 1.00 91.38 81 HIS A O 1
ATOM 604 N N . ARG A 1 82 ? -4.118 -0.032 15.856 1.00 89.19 82 ARG A N 1
ATOM 605 C CA . ARG A 1 82 ? -5.308 -0.855 16.141 1.00 89.19 82 ARG A CA 1
ATOM 606 C C . ARG A 1 82 ? -5.881 -0.582 17.528 1.00 89.19 82 ARG A C 1
ATOM 608 O O . ARG A 1 82 ? -7.082 -0.350 17.656 1.00 89.19 82 ARG A O 1
ATOM 615 N N . ALA A 1 83 ? -5.032 -0.563 18.553 1.00 88.19 83 ALA A N 1
ATOM 616 C CA . ALA A 1 83 ? -5.441 -0.292 19.928 1.00 88.19 83 ALA A CA 1
ATOM 617 C C . ALA A 1 83 ? -6.032 1.119 20.087 1.00 88.19 83 ALA A C 1
ATOM 619 O O . ALA A 1 83 ? -6.984 1.315 20.843 1.00 88.19 83 ALA A O 1
ATOM 620 N N . ALA A 1 84 ? -5.505 2.095 19.344 1.00 88.50 84 ALA A N 1
ATOM 621 C CA . ALA A 1 84 ? -5.978 3.475 19.360 1.00 88.50 84 ALA A CA 1
ATOM 622 C C . ALA A 1 84 ? -7.227 3.730 18.494 1.00 88.50 84 ALA A C 1
ATOM 624 O O . ALA A 1 84 ? -7.809 4.814 18.593 1.00 88.50 84 ALA A O 1
ATOM 625 N N . GLY A 1 85 ? -7.630 2.783 17.636 1.00 87.50 85 GLY A N 1
ATOM 626 C CA . GLY A 1 85 ? -8.644 3.023 16.604 1.00 87.50 85 G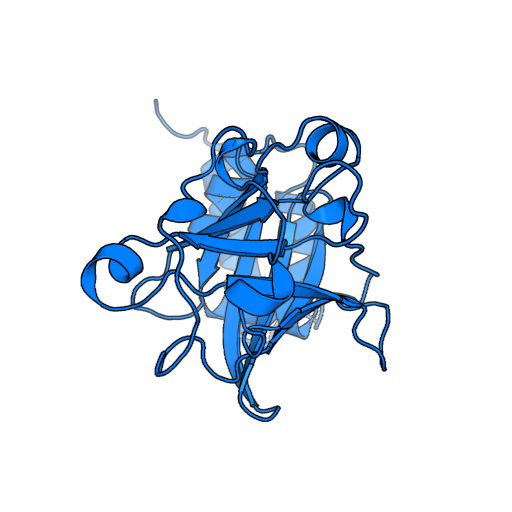LY A CA 1
ATOM 627 C C . GLY A 1 85 ? -8.209 4.108 15.611 1.00 87.50 85 GLY A C 1
ATOM 628 O O . GLY A 1 85 ? -9.016 4.943 15.204 1.00 87.50 85 GLY A O 1
ATOM 629 N N . ALA A 1 86 ? -6.917 4.163 15.290 1.00 89.62 86 ALA A N 1
ATOM 630 C CA . ALA A 1 86 ? -6.349 5.144 14.374 1.00 89.62 86 ALA A CA 1
ATOM 631 C C . ALA A 1 86 ? -6.356 4.630 12.928 1.00 89.62 86 ALA A C 1
ATOM 633 O O . ALA A 1 86 ? -6.281 3.423 12.679 1.00 89.62 86 ALA A O 1
ATOM 634 N N . VAL A 1 87 ? -6.442 5.565 11.982 1.00 91.38 87 VAL A N 1
ATOM 635 C CA . VAL A 1 87 ? -6.261 5.296 10.553 1.00 91.38 87 VAL A CA 1
ATOM 636 C C . VAL A 1 87 ? -4.802 5.508 10.177 1.00 91.38 87 VAL A C 1
ATOM 638 O O . VAL A 1 87 ? -4.233 6.548 10.498 1.00 91.38 87 VAL A O 1
ATOM 641 N N . GLU A 1 88 ? -4.237 4.555 9.447 1.00 94.00 88 GLU A N 1
ATOM 642 C CA . GLU A 1 88 ? -2.903 4.647 8.865 1.00 94.00 88 GLU A CA 1
ATOM 643 C C . GLU A 1 88 ? -3.000 4.887 7.357 1.00 94.00 88 GLU A C 1
ATOM 645 O O . GLU A 1 88 ? -3.668 4.143 6.633 1.00 94.00 88 GL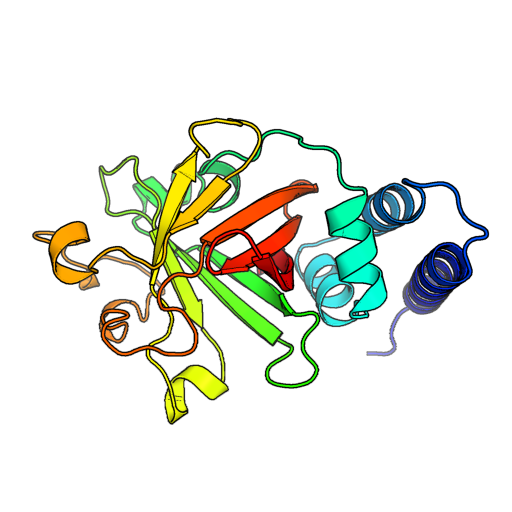U A O 1
ATOM 650 N N . ALA A 1 89 ? -2.332 5.926 6.862 1.00 93.88 89 ALA A N 1
ATOM 651 C CA . ALA A 1 89 ? -2.397 6.311 5.457 1.00 93.88 89 ALA A CA 1
ATOM 652 C C . ALA A 1 89 ? -1.142 5.886 4.690 1.00 93.88 89 ALA A C 1
ATOM 654 O O . ALA A 1 89 ? -0.013 6.003 5.159 1.00 93.88 89 ALA A O 1
ATOM 655 N N . PHE A 1 90 ? -1.343 5.453 3.452 1.00 96.19 90 PHE A N 1
ATOM 656 C CA . PHE A 1 90 ? -0.290 5.172 2.490 1.00 96.19 90 PHE A CA 1
ATOM 657 C C . PHE A 1 90 ? -0.526 6.004 1.239 1.00 96.19 90 PHE A C 1
ATOM 659 O O . PHE A 1 90 ? -1.632 6.028 0.702 1.00 96.19 90 PHE A O 1
ATOM 666 N N . VAL A 1 91 ? 0.523 6.633 0.724 1.00 95.31 91 VAL A N 1
ATOM 667 C CA . VAL A 1 91 ? 0.522 7.191 -0.629 1.00 95.31 91 VAL A CA 1
ATOM 668 C C . VAL A 1 91 ? 0.620 6.060 -1.645 1.00 95.31 91 VAL A C 1
ATOM 670 O O . VAL A 1 91 ? 1.352 5.096 -1.446 1.00 95.31 91 VAL A O 1
ATOM 673 N N . GLY A 1 92 ? -0.085 6.195 -2.760 1.00 94.44 92 GLY A N 1
ATOM 674 C CA . GLY A 1 92 ? -0.062 5.273 -3.880 1.00 94.44 92 GLY A CA 1
ATOM 675 C C . GLY A 1 92 ? 0.351 5.927 -5.195 1.00 94.44 92 GLY A C 1
ATOM 676 O O . GLY A 1 92 ? -0.013 7.071 -5.485 1.00 94.44 92 GLY A O 1
ATOM 677 N N . LYS A 1 93 ? 1.067 5.162 -6.024 1.00 95.00 93 LYS A N 1
ATOM 678 C CA . LYS A 1 93 ? 1.357 5.461 -7.430 1.00 95.00 93 LYS A CA 1
ATOM 679 C C . LYS A 1 93 ? 0.878 4.306 -8.306 1.00 95.00 93 LYS A C 1
ATOM 681 O O . LYS A 1 93 ? 1.322 3.176 -8.134 1.00 95.00 93 LYS A O 1
ATOM 686 N N . ASN A 1 94 ? -0.010 4.589 -9.253 1.00 92.81 94 ASN A N 1
ATOM 687 C CA . ASN A 1 94 ? -0.541 3.638 -10.223 1.00 92.81 94 ASN A CA 1
ATOM 688 C C . ASN A 1 94 ? 0.242 3.714 -11.548 1.00 92.81 94 ASN A C 1
ATOM 690 O O . ASN A 1 94 ? 0.751 4.772 -11.928 1.00 92.81 94 ASN A O 1
ATOM 694 N N . SER A 1 95 ? 0.309 2.598 -12.271 1.00 92.44 95 SER A N 1
ATOM 695 C CA . SER A 1 95 ? 0.838 2.516 -13.633 1.00 92.44 95 SER A CA 1
ATOM 696 C C . SER A 1 95 ? -0.088 3.145 -14.681 1.00 92.44 95 SER A C 1
ATOM 698 O O . SER A 1 95 ? 0.312 3.286 -15.835 1.00 92.44 95 SER A O 1
ATOM 700 N N . LEU A 1 96 ? -1.328 3.485 -14.313 1.00 87.69 96 LEU A N 1
ATOM 701 C CA . LEU A 1 96 ? -2.290 4.149 -15.193 1.00 87.69 96 LEU A CA 1
ATOM 702 C C . LEU A 1 96 ? -1.922 5.629 -15.434 1.00 87.69 96 LEU A C 1
ATOM 704 O O . LEU A 1 96 ? -1.461 6.311 -14.515 1.00 87.69 96 LEU A O 1
ATOM 708 N N . PRO A 1 97 ? -2.157 6.159 -16.650 1.00 78.81 97 PRO A N 1
ATOM 709 C CA . PRO A 1 97 ? -1.829 7.547 -16.988 1.00 78.81 97 PRO A CA 1
ATOM 710 C C . PRO A 1 97 ? -2.763 8.572 -16.322 1.00 78.81 97 PRO A C 1
ATOM 712 O O . PRO A 1 97 ? -2.355 9.703 -16.072 1.00 78.81 97 PRO A O 1
ATOM 715 N N . ILE A 1 98 ? -4.003 8.183 -16.011 1.00 78.69 98 ILE A N 1
ATOM 716 C CA . ILE A 1 98 ? -5.018 9.027 -15.362 1.00 78.69 98 ILE A CA 1
ATOM 717 C C . ILE A 1 98 ? -5.177 8.573 -13.911 1.00 78.69 98 ILE A C 1
ATOM 719 O O . ILE A 1 98 ? -5.101 7.378 -13.634 1.00 78.69 98 ILE A O 1
ATOM 723 N N . ALA A 1 99 ? -5.383 9.526 -12.992 1.00 74.62 99 ALA A N 1
ATOM 724 C CA . ALA A 1 99 ? -5.463 9.265 -11.550 1.00 74.62 99 ALA A CA 1
ATOM 725 C C . ALA A 1 99 ? -4.251 8.464 -11.036 1.00 74.62 99 ALA A C 1
ATOM 727 O O . ALA A 1 99 ? -4.367 7.532 -10.243 1.00 74.62 99 ALA A O 1
ATOM 728 N N . SER A 1 100 ? -3.061 8.836 -11.524 1.00 87.31 100 SER A N 1
ATOM 729 C CA . SER A 1 100 ? -1.835 8.083 -11.253 1.00 87.31 100 SER A CA 1
ATOM 730 C C . SER A 1 100 ? -1.417 8.108 -9.783 1.00 87.31 100 SER A C 1
ATOM 732 O O . SER A 1 100 ? -0.616 7.275 -9.389 1.00 87.31 100 SER A O 1
ATOM 734 N N . THR A 1 101 ? -1.940 9.023 -8.965 1.00 90.50 101 THR A N 1
ATOM 735 C CA . THR A 1 101 ? -1.697 9.045 -7.519 1.00 90.50 101 THR A CA 1
ATOM 736 C C . THR A 1 101 ? -2.992 8.885 -6.749 1.00 90.50 101 THR A C 1
ATOM 738 O O . THR A 1 101 ? -4.013 9.471 -7.110 1.00 90.50 101 THR A O 1
ATOM 741 N N . PHE A 1 102 ? -2.914 8.142 -5.658 1.00 90.62 102 PHE A N 1
ATOM 742 C CA . PHE A 1 102 ? -4.016 7.873 -4.745 1.00 90.62 102 PHE A CA 1
ATOM 743 C C . PHE A 1 102 ? -3.462 7.755 -3.325 1.00 90.62 102 PHE A C 1
ATOM 745 O O . PHE A 1 102 ? -2.251 7.816 -3.120 1.00 90.62 102 PHE A O 1
ATOM 752 N N . GLU A 1 103 ? -4.333 7.578 -2.350 1.00 92.44 103 GLU A N 1
ATOM 753 C CA . GLU A 1 103 ? -3.980 7.134 -1.012 1.00 92.44 103 GLU A CA 1
ATOM 754 C C . GLU A 1 103 ? -4.786 5.882 -0.675 1.00 92.44 103 GLU A C 1
ATOM 756 O O . GLU A 1 103 ? -5.911 5.714 -1.145 1.00 92.44 103 GLU A O 1
ATOM 761 N N . LYS A 1 104 ? -4.216 4.994 0.134 1.00 92.56 104 LYS A N 1
ATOM 762 C CA . LYS A 1 104 ? -4.954 3.929 0.814 1.00 92.56 104 LYS A CA 1
ATOM 763 C C . LYS A 1 104 ? -4.935 4.222 2.298 1.00 92.56 104 LYS A C 1
ATOM 765 O O . LYS A 1 104 ? -3.884 4.515 2.855 1.00 92.56 104 LYS A O 1
ATOM 770 N N . HIS A 1 105 ? -6.097 4.149 2.914 1.00 92.12 105 HIS A N 1
ATOM 771 C CA . HIS A 1 105 ? -6.291 4.410 4.330 1.00 92.12 105 HIS A CA 1
ATOM 772 C C . HIS A 1 105 ? -6.699 3.103 4.983 1.00 92.12 105 HIS A C 1
ATOM 774 O O . HIS A 1 105 ? -7.707 2.516 4.595 1.00 92.12 105 HIS A O 1
ATOM 780 N N . PHE A 1 106 ? -5.900 2.639 5.932 1.00 92.94 106 PHE A N 1
ATOM 781 C CA . PHE A 1 106 ? -6.063 1.366 6.617 1.00 92.94 106 PHE A CA 1
ATOM 782 C C . PHE A 1 106 ? -6.517 1.598 8.045 1.00 92.94 106 PHE A C 1
ATOM 784 O O . PHE A 1 106 ? -6.068 2.531 8.703 1.00 92.94 106 PHE A O 1
ATOM 791 N N . PHE A 1 107 ? -7.408 0.750 8.537 1.00 91.12 107 PHE A N 1
ATOM 792 C CA . PHE A 1 107 ? -7.914 0.869 9.895 1.00 91.12 107 PHE A CA 1
ATOM 793 C C . PHE A 1 107 ? -8.410 -0.472 10.425 1.00 91.12 107 PHE A C 1
ATOM 795 O O . PHE A 1 107 ? -8.648 -1.423 9.680 1.00 91.12 107 PHE A O 1
ATOM 802 N N . SER A 1 108 ? -8.579 -0.530 11.740 1.00 89.06 108 SER A N 1
ATOM 803 C CA . SER A 1 108 ? -9.225 -1.637 12.425 1.00 89.06 108 SER A CA 1
ATOM 804 C C . SER A 1 108 ? -10.167 -1.064 13.473 1.00 89.06 108 SER A C 1
ATOM 806 O O . SER A 1 108 ? -9.782 -0.148 14.204 1.00 89.06 108 SER A O 1
ATOM 808 N N . PRO A 1 109 ? -11.384 -1.606 13.594 1.00 82.31 109 PRO A N 1
ATOM 809 C CA . PRO A 1 109 ? -12.211 -1.393 14.769 1.00 82.31 109 PRO A CA 1
ATOM 810 C C . PRO A 1 109 ? -11.437 -1.756 16.042 1.00 82.31 109 PRO A C 1
ATOM 812 O O . PRO A 1 109 ? -10.675 -2.728 16.064 1.00 82.31 109 PRO A O 1
ATOM 815 N N . VAL A 1 110 ? -11.651 -0.998 17.117 1.00 81.31 110 VAL A N 1
ATOM 816 C CA . VAL A 1 110 ? -11.035 -1.292 18.419 1.00 81.31 110 VAL A CA 1
ATOM 817 C C . VAL A 1 110 ? -11.496 -2.672 18.895 1.00 81.31 110 VAL A C 1
ATOM 819 O O . VAL A 1 110 ? -12.695 -2.945 18.938 1.00 81.31 110 VAL A O 1
ATOM 822 N N . GLY A 1 111 ? -10.545 -3.541 19.247 1.00 77.38 111 GLY A N 1
ATOM 823 C CA . GLY A 1 111 ? -10.815 -4.923 19.664 1.00 77.38 111 GLY A CA 1
ATOM 824 C C . GLY A 1 111 ? -10.993 -5.926 18.515 1.00 77.38 111 GLY A C 1
ATOM 825 O O . GLY A 1 111 ? -11.204 -7.107 18.780 1.00 77.38 111 GLY A O 1
ATOM 826 N N . SER A 1 112 ? -10.884 -5.490 17.256 1.00 81.75 112 SER A N 1
ATOM 827 C CA . SER A 1 112 ? -10.835 -6.369 16.081 1.00 81.75 112 SER A CA 1
ATOM 828 C C . SER A 1 112 ? -9.391 -6.713 15.710 1.00 81.75 112 SER A C 1
ATOM 830 O O . SER A 1 112 ? -8.487 -5.887 15.831 1.00 81.75 112 SER A O 1
ATOM 832 N N . THR A 1 113 ? -9.179 -7.927 15.204 1.00 80.25 113 THR A N 1
ATOM 833 C CA . THR A 1 113 ? -7.915 -8.347 14.576 1.00 80.25 113 THR A CA 1
ATOM 834 C C . THR A 1 113 ? -7.915 -8.147 13.059 1.00 80.25 113 THR A C 1
ATOM 836 O O . THR A 1 113 ? -6.853 -8.199 12.438 1.00 80.25 113 THR A O 1
ATOM 839 N N . VAL A 1 114 ? -9.089 -7.905 12.466 1.00 85.88 114 VAL A N 1
ATOM 840 C CA . VAL A 1 114 ? -9.283 -7.711 11.026 1.00 85.88 114 VAL A CA 1
ATOM 841 C C . VAL A 1 114 ? -8.925 -6.283 10.634 1.00 85.88 114 VAL A C 1
ATOM 843 O O . VAL A 1 114 ? -9.430 -5.333 11.233 1.00 85.88 114 VAL A O 1
ATOM 846 N N . VAL A 1 115 ? -8.091 -6.149 9.601 1.00 89.19 115 VAL A N 1
ATOM 847 C CA . VAL A 1 115 ? -7.723 -4.859 9.010 1.00 89.19 115 VAL A CA 1
ATOM 848 C C . VAL A 1 115 ? -8.567 -4.608 7.765 1.00 89.19 115 VAL A C 1
ATOM 850 O O . VAL A 1 115 ? -8.731 -5.478 6.906 1.00 89.19 115 VAL A O 1
ATOM 853 N N . TYR A 1 116 ? -9.075 -3.391 7.665 1.00 89.19 116 TYR A N 1
ATOM 854 C CA . TYR A 1 116 ? -9.848 -2.887 6.543 1.00 89.19 116 TYR A CA 1
ATOM 855 C C . TYR A 1 116 ? -9.130 -1.705 5.902 1.00 89.19 116 TYR A C 1
ATOM 857 O O . TYR A 1 116 ? -8.194 -1.143 6.477 1.00 89.19 116 TYR A O 1
ATOM 865 N N . GLY A 1 117 ? -9.593 -1.286 4.731 1.00 89.44 117 GLY A N 1
ATOM 866 C CA . GLY A 1 117 ? -9.164 -0.026 4.157 1.00 89.44 117 GLY A CA 1
ATOM 867 C C . GLY A 1 117 ? -10.066 0.507 3.056 1.00 89.44 117 GLY A C 1
ATOM 868 O O . GLY A 1 117 ? -11.030 -0.126 2.635 1.00 89.44 117 GLY A O 1
ATOM 869 N N . TYR A 1 118 ? -9.752 1.713 2.604 1.00 87.19 118 TYR A N 1
ATOM 870 C CA . TYR A 1 118 ? -10.417 2.389 1.492 1.00 87.19 118 TYR A CA 1
ATOM 871 C C . TYR A 1 118 ? -9.405 3.213 0.691 1.00 87.19 118 TYR A C 1
ATOM 873 O O . TYR A 1 118 ? -8.338 3.559 1.206 1.00 87.19 118 TYR A O 1
ATOM 881 N N . ASN A 1 119 ? -9.704 3.521 -0.575 1.00 86.38 119 ASN A N 1
ATOM 882 C CA . ASN A 1 119 ? -8.862 4.402 -1.388 1.00 86.38 119 ASN A CA 1
ATOM 883 C C . ASN A 1 119 ? -9.359 5.850 -1.320 1.00 86.38 119 ASN A C 1
ATOM 885 O O . ASN A 1 119 ? -10.511 6.139 -1.609 1.00 86.38 119 ASN A O 1
ATOM 889 N N . GLU A 1 120 ? -8.477 6.803 -1.071 1.00 83.38 120 GLU A N 1
ATOM 890 C CA . GLU A 1 120 ? -8.768 8.230 -1.208 1.00 83.38 120 GLU A CA 1
ATOM 891 C C . GLU A 1 120 ? -8.059 8.742 -2.467 1.00 83.38 120 GLU A C 1
ATOM 893 O O . GLU A 1 120 ? -6.841 8.650 -2.602 1.00 83.38 120 GLU A O 1
ATOM 898 N N . ALA A 1 121 ? -8.804 9.275 -3.431 1.00 75.06 121 ALA A N 1
ATOM 899 C CA . ALA A 1 121 ? -8.231 9.895 -4.622 1.00 75.06 121 ALA A CA 1
ATOM 900 C C . ALA A 1 121 ? -9.092 11.078 -5.056 1.00 75.06 121 ALA A C 1
ATOM 902 O O . ALA A 1 121 ? -10.308 11.069 -4.875 1.00 75.06 121 ALA A O 1
ATOM 903 N N . ALA A 1 122 ? -8.478 12.078 -5.692 1.00 64.44 122 ALA A N 1
ATOM 904 C CA . ALA A 1 122 ? -9.190 13.271 -6.157 1.00 64.44 122 ALA A CA 1
ATOM 905 C C . ALA A 1 122 ? -10.371 12.935 -7.091 1.00 64.44 122 ALA A C 1
ATOM 907 O O . ALA A 1 122 ? -11.394 13.610 -7.056 1.00 64.44 122 ALA A O 1
ATOM 908 N N . ILE A 1 123 ? -10.256 11.861 -7.884 1.00 61.84 123 ILE A N 1
ATOM 909 C CA . ILE A 1 123 ? -11.319 11.408 -8.793 1.00 61.84 123 ILE A CA 1
ATOM 910 C C . ILE A 1 123 ? -12.470 10.680 -8.075 1.00 61.84 123 ILE A C 1
ATOM 912 O O . ILE A 1 123 ? -13.594 10.674 -8.578 1.00 61.84 123 ILE A O 1
ATOM 916 N N . ASN A 1 124 ? -12.221 10.114 -6.885 1.00 59.59 124 ASN A N 1
ATOM 917 C CA . ASN A 1 124 ? -13.240 9.401 -6.107 1.00 59.59 124 ASN A CA 1
ATOM 918 C C . ASN A 1 124 ? -14.334 10.376 -5.639 1.00 59.59 124 ASN A C 1
ATOM 920 O O . ASN A 1 124 ? -15.515 10.064 -5.707 1.00 59.59 124 ASN A O 1
ATOM 924 N N . HIS A 1 125 ? -13.974 11.616 -5.303 1.00 53.41 125 HIS A N 1
ATOM 925 C CA . HIS A 1 125 ? -14.943 12.636 -4.875 1.00 53.41 125 HIS A CA 1
ATOM 926 C C . HIS A 1 125 ? -15.941 13.072 -5.959 1.00 53.41 125 HIS A C 1
ATOM 928 O O . HIS A 1 125 ? -16.954 13.684 -5.635 1.00 53.41 125 HIS A O 1
ATOM 934 N N . LEU A 1 126 ? -15.674 12.767 -7.235 1.00 50.00 126 LEU A N 1
ATOM 935 C CA . LEU A 1 126 ? -16.487 13.222 -8.368 1.00 50.00 126 LEU A CA 1
ATOM 936 C C . LEU A 1 126 ? -17.267 12.106 -9.074 1.00 50.00 126 LEU A C 1
ATOM 938 O O . LEU A 1 126 ? -18.304 12.400 -9.664 1.00 50.00 126 LEU A O 1
ATOM 942 N N . LEU A 1 127 ? -16.787 10.855 -9.067 1.00 53.88 127 LEU A N 1
ATOM 943 C CA . LEU A 1 127 ? -17.330 9.817 -9.958 1.00 53.88 127 LEU A CA 1
ATOM 944 C C . LEU A 1 127 ? -17.590 8.451 -9.304 1.00 53.88 127 LEU A C 1
ATOM 946 O O . LEU A 1 127 ? -18.356 7.675 -9.870 1.00 53.88 127 LEU A O 1
ATOM 950 N N . CYS A 1 128 ? -16.954 8.106 -8.175 1.00 56.25 128 CYS A N 1
ATOM 951 C CA . CYS A 1 128 ? -16.957 6.728 -7.653 1.00 56.25 128 CYS A CA 1
ATOM 952 C C . CYS A 1 128 ? -16.840 6.685 -6.125 1.00 56.25 128 CYS A C 1
ATOM 954 O O . CYS A 1 128 ? -16.029 7.409 -5.561 1.00 56.25 128 CYS A O 1
ATOM 956 N N . SER A 1 129 ? -17.545 5.765 -5.450 1.00 63.34 129 SER A N 1
ATOM 957 C CA . SER A 1 129 ? -17.248 5.485 -4.034 1.00 63.34 129 SER A CA 1
ATOM 958 C C . SER A 1 129 ? -15.754 5.136 -3.870 1.00 63.34 129 SER A C 1
ATOM 960 O O . SER A 1 129 ? -15.220 4.440 -4.742 1.00 63.34 129 SER A O 1
ATOM 962 N N . PRO A 1 130 ? -15.081 5.581 -2.789 1.00 67.12 130 PRO A N 1
ATOM 963 C CA . PRO A 1 130 ? -13.643 5.409 -2.559 1.00 67.12 130 PRO A CA 1
ATOM 964 C C . PRO A 1 130 ? -13.099 3.963 -2.540 1.00 67.12 130 PRO A C 1
ATOM 966 O O . PRO A 1 130 ? -11.902 3.760 -2.371 1.00 67.12 130 PRO A O 1
ATOM 969 N N . GLY A 1 131 ? -13.914 2.935 -2.783 1.00 77.12 131 GLY A N 1
ATOM 970 C CA . GLY A 1 131 ? -13.418 1.574 -2.978 1.00 77.12 131 GLY A CA 1
ATOM 971 C C . GLY A 1 131 ? -12.969 0.964 -1.662 1.00 77.12 131 GLY A C 1
ATOM 972 O O . GLY A 1 131 ? -11.776 0.980 -1.357 1.00 77.12 131 GLY A O 1
ATOM 973 N N . PHE A 1 132 ? -13.920 0.455 -0.883 1.00 81.75 132 PHE A N 1
ATOM 974 C CA . PHE A 1 132 ? -13.622 -0.224 0.375 1.00 81.75 132 PHE A CA 1
ATOM 975 C C . PHE A 1 132 ? -13.109 -1.643 0.140 1.00 81.75 132 PHE A C 1
ATOM 977 O O . PHE A 1 132 ? -13.553 -2.298 -0.804 1.00 81.75 132 PHE A O 1
ATOM 984 N N . PHE A 1 133 ? -12.212 -2.117 1.001 1.00 86.44 133 PHE A N 1
ATOM 985 C CA . PHE A 1 133 ? -11.680 -3.471 0.952 1.00 86.44 133 PHE A CA 1
ATOM 986 C C . PHE A 1 133 ? -11.352 -4.025 2.343 1.00 86.44 133 PHE A C 1
ATOM 988 O O . PHE A 1 133 ? -11.007 -3.292 3.272 1.00 86.44 133 PHE A O 1
ATOM 995 N N . GLN A 1 134 ? -11.403 -5.349 2.470 1.00 86.44 134 GLN A N 1
ATOM 996 C CA . GLN A 1 134 ? -10.845 -6.073 3.614 1.00 86.44 134 GLN A CA 1
ATOM 997 C C . GLN A 1 134 ? -9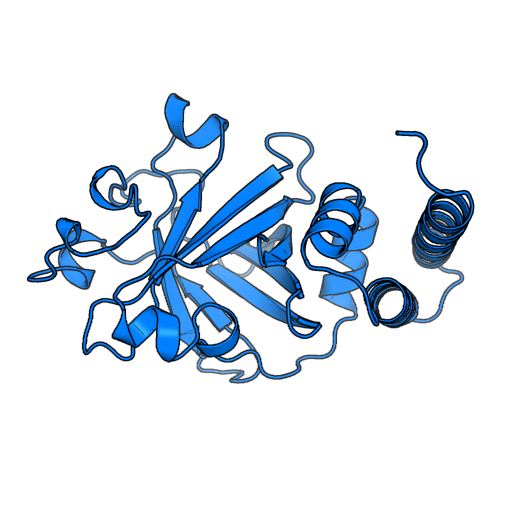.462 -6.620 3.246 1.00 86.44 134 GLN A C 1
ATOM 999 O O . GLN A 1 134 ? -9.250 -7.064 2.116 1.00 86.44 134 GLN A O 1
ATOM 1004 N N . ILE A 1 135 ? -8.529 -6.599 4.198 1.00 88.12 135 ILE A N 1
ATOM 1005 C CA . ILE A 1 135 ? -7.243 -7.286 4.081 1.00 88.12 135 ILE A CA 1
ATOM 1006 C C . ILE A 1 135 ? -7.420 -8.745 4.491 1.00 88.12 135 ILE A C 1
ATOM 1008 O O . ILE A 1 135 ? -7.823 -9.033 5.620 1.00 88.12 135 ILE A O 1
ATOM 1012 N N . GLU A 1 136 ? -7.057 -9.665 3.603 1.00 80.19 136 GLU A N 1
ATOM 1013 C CA . GLU A 1 136 ? -7.048 -11.098 3.894 1.00 80.19 136 GLU A CA 1
ATOM 1014 C C . GLU A 1 136 ? -5.725 -11.747 3.479 1.00 80.19 136 GLU A C 1
ATOM 1016 O O . GLU A 1 136 ? -5.156 -11.377 2.446 1.00 80.19 136 GLU A O 1
ATOM 1021 N N . PRO A 1 137 ? -5.227 -12.742 4.236 1.00 72.06 137 PRO A N 1
ATOM 1022 C CA . PRO A 1 137 ? -4.198 -13.636 3.727 1.00 72.06 137 PRO A CA 1
ATOM 1023 C C . PRO A 1 137 ? -4.700 -14.312 2.448 1.00 72.06 137 PRO A C 1
ATOM 1025 O O . PRO A 1 137 ? -5.814 -14.839 2.412 1.00 72.06 137 PRO A O 1
ATOM 1028 N N . ASN A 1 138 ? -3.889 -14.340 1.395 1.00 67.00 138 ASN A N 1
ATOM 1029 C CA . ASN A 1 138 ? -4.241 -15.058 0.178 1.00 67.00 138 ASN A CA 1
ATOM 1030 C C . ASN A 1 138 ? -4.218 -16.569 0.470 1.00 67.00 138 ASN A C 1
ATOM 1032 O O . ASN A 1 138 ? -3.153 -17.157 0.647 1.00 67.00 138 ASN A O 1
ATOM 1036 N N . GLY A 1 139 ? -5.395 -17.200 0.548 1.00 58.94 139 GLY A N 1
ATOM 1037 C CA . GLY A 1 139 ? -5.559 -18.567 1.063 1.00 58.94 139 GLY A CA 1
ATOM 1038 C C . GLY A 1 139 ? -4.660 -19.636 0.424 1.00 58.94 139 GLY A C 1
ATOM 1039 O O . GLY A 1 139 ? -4.270 -20.577 1.113 1.00 58.94 139 GLY A O 1
ATOM 1040 N N . ALA A 1 140 ? -4.286 -19.485 -0.852 1.00 56.22 140 ALA A N 1
ATOM 1041 C CA . ALA A 1 140 ? -3.389 -20.409 -1.558 1.00 56.22 140 ALA A CA 1
ATOM 1042 C C . ALA A 1 140 ? -1.893 -20.047 -1.446 1.00 56.22 140 ALA A C 1
ATOM 1044 O O . ALA A 1 140 ? -1.038 -20.902 -1.659 1.00 56.22 140 ALA A O 1
ATOM 1045 N N . ASP A 1 141 ? -1.570 -18.795 -1.118 1.00 57.09 141 ASP A N 1
ATOM 1046 C CA . ASP A 1 141 ? -0.204 -18.284 -1.006 1.00 57.09 141 ASP A CA 1
ATOM 1047 C C . ASP A 1 141 ? -0.146 -17.233 0.108 1.00 57.09 141 ASP A C 1
ATOM 1049 O O . ASP A 1 141 ? -0.300 -16.036 -0.137 1.00 57.09 141 ASP A O 1
ATOM 1053 N N . ARG A 1 142 ? 0.103 -17.686 1.343 1.00 54.03 142 ARG A N 1
ATOM 1054 C CA . ARG A 1 142 ? 0.173 -16.822 2.534 1.00 54.03 142 ARG A CA 1
ATOM 1055 C C . ARG A 1 142 ? 1.256 -15.746 2.450 1.00 54.03 142 ARG A C 1
ATOM 1057 O O . ARG A 1 142 ? 1.279 -14.865 3.297 1.00 54.03 142 ARG A O 1
ATOM 1064 N N . SER A 1 143 ? 2.136 -15.790 1.445 1.00 51.62 143 SER A N 1
ATOM 1065 C CA . SER A 1 143 ? 3.076 -14.699 1.216 1.00 51.62 143 SER A CA 1
ATOM 1066 C C . SER A 1 143 ? 2.431 -13.430 0.650 1.00 51.62 143 SER A C 1
ATOM 1068 O O . SER A 1 143 ? 3.086 -12.394 0.548 1.00 51.62 143 SER A O 1
ATOM 1070 N N . ARG A 1 144 ? 1.151 -13.494 0.270 1.00 55.66 144 ARG A N 1
ATOM 1071 C CA . ARG A 1 144 ? 0.435 -12.394 -0.371 1.00 55.66 144 ARG A CA 1
ATOM 1072 C C . ARG A 1 144 ? -0.788 -11.999 0.436 1.00 55.66 144 ARG A C 1
ATOM 1074 O O . ARG A 1 144 ? -1.493 -12.845 0.980 1.00 55.66 144 ARG A O 1
ATOM 1081 N N . ILE A 1 145 ? -1.080 -10.707 0.412 1.00 67.25 145 ILE A N 1
ATOM 1082 C CA . ILE A 1 145 ? -2.334 -10.151 0.911 1.00 67.25 145 ILE A CA 1
ATOM 1083 C C . ILE A 1 145 ? -3.263 -9.853 -0.256 1.00 67.25 145 ILE A C 1
ATOM 1085 O O . ILE A 1 145 ? -2.810 -9.379 -1.304 1.00 67.25 145 ILE A O 1
ATOM 1089 N N . LEU A 1 146 ? -4.547 -10.128 -0.039 1.00 72.75 146 LEU A N 1
ATOM 1090 C CA . LEU A 1 146 ? -5.647 -9.717 -0.893 1.00 72.75 146 LEU A CA 1
ATOM 1091 C C . LEU A 1 146 ? -6.326 -8.490 -0.299 1.00 72.75 146 LEU A C 1
ATOM 1093 O O . LEU A 1 146 ? -6.715 -8.498 0.868 1.00 72.75 146 LEU A O 1
ATOM 1097 N N . PHE A 1 147 ? -6.499 -7.456 -1.118 1.00 77.25 147 PHE A N 1
ATOM 1098 C CA . PHE A 1 147 ? -7.526 -6.449 -0.866 1.00 77.25 147 PHE A CA 1
ATOM 1099 C C . PHE A 1 147 ? -8.781 -6.878 -1.611 1.00 77.25 147 PHE A C 1
ATOM 1101 O O . PHE A 1 147 ? -8.809 -6.831 -2.844 1.00 77.25 147 PHE A O 1
ATOM 1108 N N . ASP A 1 148 ? -9.781 -7.351 -0.870 1.00 66.50 148 ASP A N 1
ATOM 1109 C CA . ASP A 1 148 ? -11.045 -7.816 -1.436 1.00 66.50 148 ASP A CA 1
ATOM 1110 C C . ASP A 1 148 ? -12.094 -6.701 -1.416 1.00 66.50 148 ASP A C 1
ATOM 1112 O O . ASP A 1 148 ? -12.569 -6.291 -0.355 1.00 66.50 148 ASP A O 1
ATOM 1116 N N . TYR A 1 149 ? -12.448 -6.225 -2.610 1.00 68.62 149 TYR A N 1
ATOM 1117 C CA . TYR A 1 149 ? -13.437 -5.171 -2.841 1.00 68.62 149 TYR A CA 1
ATOM 1118 C C . TYR A 1 149 ? -14.856 -5.709 -3.063 1.00 68.62 149 TYR A C 1
ATOM 1120 O O . TYR A 1 149 ? -15.777 -4.922 -3.289 1.00 68.62 149 TYR A O 1
ATOM 1128 N N . ALA A 1 150 ? -15.056 -7.029 -3.063 1.00 58.53 150 ALA A N 1
ATOM 1129 C CA . ALA A 1 150 ? -16.354 -7.646 -3.326 1.00 58.53 150 ALA A CA 1
ATOM 1130 C C . ALA A 1 150 ? -17.276 -7.676 -2.099 1.00 58.53 150 ALA A C 1
ATOM 1132 O O . ALA A 1 150 ? -18.441 -8.053 -2.222 1.00 58.53 150 ALA A O 1
ATOM 1133 N N . LYS A 1 151 ? -16.766 -7.306 -0.921 1.00 65.38 151 LYS A N 1
ATOM 1134 C CA . LYS A 1 151 ? -17.523 -7.379 0.325 1.00 65.38 151 LYS A CA 1
ATOM 1135 C C . LYS A 1 151 ? -18.296 -6.097 0.611 1.00 65.38 151 LYS A C 1
ATOM 1137 O O . LYS A 1 151 ? -17.799 -4.989 0.422 1.00 65.38 151 LYS A O 1
ATOM 1142 N N . ASP A 1 152 ? -19.508 -6.295 1.108 1.00 69.38 152 ASP A N 1
ATOM 1143 C CA . ASP A 1 152 ? -20.410 -5.247 1.568 1.00 69.38 152 ASP A CA 1
ATOM 1144 C C . ASP A 1 152 ? -19.884 -4.606 2.868 1.00 69.38 152 ASP A C 1
ATOM 1146 O O . ASP A 1 152 ? -19.669 -5.293 3.872 1.00 69.38 152 ASP A O 1
ATOM 1150 N N . LEU A 1 153 ? -19.677 -3.286 2.834 1.00 67.88 153 LEU A N 1
ATOM 1151 C CA . LEU A 1 153 ? -19.237 -2.462 3.961 1.00 67.88 153 LEU A CA 1
ATOM 1152 C C . LEU A 1 153 ? -20.238 -2.533 5.109 1.00 67.88 153 LEU A C 1
ATOM 1154 O O . LEU A 1 153 ? -19.830 -2.610 6.265 1.00 67.88 153 LEU A O 1
ATOM 1158 N N . GLU A 1 154 ? -21.535 -2.499 4.798 1.00 68.81 154 GLU A N 1
ATOM 1159 C CA . GLU A 1 154 ? -22.603 -2.475 5.796 1.00 68.81 154 GLU A CA 1
ATOM 1160 C C . GLU A 1 154 ? -22.621 -3.782 6.588 1.00 68.81 154 GLU A C 1
ATOM 1162 O O . GLU A 1 154 ? -22.663 -3.765 7.819 1.00 68.81 154 GLU A O 1
ATOM 1167 N N . THR A 1 155 ? -22.497 -4.916 5.898 1.00 69.75 155 THR A N 1
ATOM 1168 C CA . THR A 1 155 ? -22.366 -6.226 6.540 1.00 69.75 155 THR A CA 1
ATOM 1169 C C . THR A 1 155 ? -21.063 -6.353 7.331 1.00 69.75 155 THR A C 1
ATOM 1171 O O . THR A 1 155 ? -21.097 -6.805 8.477 1.00 69.75 155 THR A O 1
ATOM 1174 N N . LEU A 1 156 ? -19.918 -5.953 6.763 1.00 68.44 156 LEU A N 1
ATOM 1175 C CA . LEU A 1 156 ? -18.610 -6.086 7.422 1.00 68.44 156 LEU A CA 1
ATOM 1176 C C . LEU A 1 156 ? -18.464 -5.201 8.661 1.00 68.44 156 LEU A C 1
ATOM 1178 O O . LEU A 1 156 ? -17.837 -5.605 9.639 1.00 68.44 156 LEU A O 1
ATOM 1182 N N . LEU A 1 157 ? -19.026 -3.994 8.618 1.00 72.19 157 LEU A N 1
ATOM 1183 C CA . LEU A 1 157 ? -18.912 -2.998 9.682 1.00 72.19 157 LEU A CA 1
ATOM 1184 C C . LEU A 1 157 ? -20.163 -2.930 10.563 1.00 72.19 157 LEU A C 1
ATOM 1186 O O . LEU A 1 157 ? -20.311 -2.009 11.369 1.00 72.19 157 LEU A O 1
ATOM 1190 N N . LYS A 1 158 ? -21.063 -3.913 10.458 1.00 73.25 158 LYS A N 1
ATOM 1191 C CA . LYS A 1 158 ? -22.282 -3.967 11.264 1.00 73.25 158 LYS A CA 1
ATOM 1192 C C . LYS A 1 158 ? -21.946 -3.951 12.756 1.00 73.25 158 LYS A C 1
ATOM 1194 O O . LYS A 1 158 ? -21.272 -4.838 13.270 1.00 73.25 158 LYS A O 1
ATOM 1199 N N . GLY A 1 159 ? -22.464 -2.948 13.464 1.00 67.69 159 GLY A N 1
ATOM 1200 C CA . GLY A 1 159 ? -22.220 -2.765 14.898 1.00 67.69 159 GLY A CA 1
ATOM 1201 C C . GLY A 1 159 ? -20.899 -2.067 15.240 1.00 67.69 159 GLY A C 1
ATOM 1202 O O . GLY A 1 159 ? -20.579 -1.935 16.420 1.00 67.69 159 GLY A O 1
ATOM 1203 N N . ILE A 1 160 ? -20.149 -1.589 14.242 1.00 73.06 160 ILE A N 1
ATOM 1204 C CA . ILE A 1 160 ? -18.921 -0.815 14.438 1.00 73.06 160 ILE A CA 1
ATOM 1205 C C . ILE A 1 160 ? -19.255 0.677 14.375 1.00 73.06 160 ILE A C 1
ATOM 1207 O O . ILE A 1 160 ? -19.736 1.183 13.364 1.00 73.06 160 ILE A O 1
ATOM 1211 N N . ASP A 1 161 ? -18.973 1.402 15.459 1.00 71.88 161 ASP A N 1
ATOM 1212 C CA . ASP A 1 161 ? -19.105 2.860 15.479 1.00 71.88 161 ASP A CA 1
ATOM 1213 C C . ASP A 1 161 ? -17.880 3.515 14.831 1.00 71.88 161 ASP A C 1
ATOM 1215 O O . ASP A 1 161 ? -16.862 3.759 15.485 1.00 71.88 161 ASP A O 1
ATOM 1219 N N . LEU A 1 162 ? -17.985 3.791 13.531 1.00 73.25 162 LEU A N 1
ATOM 1220 C CA . LEU A 1 162 ? -16.902 4.365 12.728 1.00 73.25 162 LEU A CA 1
ATOM 1221 C C . LEU A 1 162 ? -16.487 5.764 13.186 1.00 73.25 162 LEU A C 1
ATOM 1223 O O . LEU A 1 162 ? -15.314 6.095 13.052 1.00 73.25 162 LEU A O 1
ATOM 1227 N N . ARG A 1 163 ? -17.369 6.501 13.879 1.00 71.12 163 ARG A N 1
ATOM 1228 C CA . ARG A 1 163 ? -17.062 7.824 14.463 1.00 71.12 163 ARG A CA 1
ATOM 1229 C C . ARG A 1 163 ? -15.968 7.767 15.524 1.00 71.12 163 ARG A C 1
ATOM 1231 O O . ARG A 1 163 ? -15.447 8.797 15.948 1.00 71.12 163 ARG A O 1
ATOM 1238 N N . ARG A 1 164 ? -15.651 6.566 16.015 1.00 72.88 164 ARG A N 1
ATOM 1239 C CA . ARG A 1 164 ? -14.560 6.337 16.965 1.00 72.88 164 ARG A CA 1
ATOM 1240 C C . ARG A 1 164 ? -13.199 6.245 16.280 1.00 72.88 164 ARG A C 1
ATOM 1242 O O . ARG A 1 164 ? -12.193 6.268 16.987 1.00 72.88 164 ARG A O 1
ATOM 1249 N N . LEU A 1 165 ? -13.159 6.151 14.949 1.00 78.50 165 LEU A N 1
ATOM 1250 C CA . LEU A 1 165 ? -11.920 6.148 14.189 1.00 78.50 165 LEU A CA 1
ATOM 1251 C C . LEU A 1 165 ? -11.328 7.556 14.145 1.00 78.50 165 LEU A C 1
ATOM 1253 O O . LEU A 1 165 ? -11.964 8.520 13.721 1.00 78.50 165 LEU A O 1
ATOM 1257 N N . ARG A 1 166 ? -10.077 7.685 14.580 1.00 73.06 166 ARG A N 1
ATOM 1258 C CA . ARG A 1 166 ? -9.367 8.969 14.564 1.00 73.06 166 ARG A CA 1
ATOM 1259 C C . ARG A 1 166 ? -8.696 9.182 13.210 1.00 73.06 166 ARG A C 1
ATOM 1261 O O . ARG A 1 166 ? -7.992 8.300 12.729 1.00 73.06 166 ARG A O 1
ATOM 1268 N N . GLY A 1 167 ? -8.892 10.365 12.622 1.00 66.25 167 GLY A N 1
ATOM 1269 C CA . GLY A 1 167 ? -8.310 10.731 11.321 1.00 66.25 167 GLY A CA 1
ATOM 1270 C C . GLY A 1 167 ? -9.044 10.150 10.105 1.00 66.25 167 GLY A C 1
ATOM 1271 O O . GLY A 1 167 ? -8.565 10.278 8.982 1.00 66.25 167 GLY A O 1
ATOM 1272 N N . ALA A 1 168 ? -10.205 9.528 10.317 1.00 65.25 168 ALA A N 1
ATOM 1273 C CA . ALA A 1 168 ? -11.013 8.890 9.288 1.00 65.25 168 ALA A CA 1
ATOM 1274 C C . ALA A 1 168 ? -11.947 9.872 8.560 1.00 65.25 168 ALA A C 1
ATOM 1276 O O . ALA A 1 168 ? -12.534 10.756 9.177 1.00 65.25 168 ALA A O 1
ATOM 1277 N N . LYS A 1 169 ? -12.151 9.651 7.255 1.00 71.00 169 LYS A N 1
ATOM 1278 C CA . LYS A 1 169 ? -13.374 10.052 6.529 1.00 71.00 169 LYS A CA 1
ATOM 1279 C C . LYS A 1 169 ? -14.236 8.824 6.199 1.00 71.00 169 LYS A C 1
ATOM 1281 O O . LYS A 1 169 ? -14.941 8.800 5.191 1.00 71.00 169 LYS A O 1
ATOM 1286 N N . VAL A 1 170 ? -14.108 7.761 6.995 1.00 68.19 170 VAL A N 1
ATOM 1287 C CA . VAL A 1 170 ? -14.642 6.425 6.683 1.00 68.19 170 VAL A CA 1
ATOM 1288 C C . VAL A 1 170 ? -16.169 6.449 6.602 1.00 68.19 170 VAL A C 1
ATOM 1290 O O . VAL A 1 170 ? -16.749 5.733 5.797 1.00 68.19 170 VAL A O 1
ATOM 1293 N N . GLU A 1 171 ? -16.829 7.327 7.353 1.00 67.38 171 GLU A N 1
ATOM 1294 C CA . GLU A 1 171 ? -18.284 7.507 7.343 1.00 67.38 171 GLU A CA 1
ATOM 1295 C C . GLU A 1 171 ? -18.817 8.014 5.994 1.00 67.38 171 GLU A C 1
ATOM 1297 O O . GLU A 1 171 ? -20.001 7.862 5.701 1.00 67.38 171 GLU A O 1
ATOM 1302 N N . ALA A 1 172 ? -17.958 8.617 5.166 1.00 68.75 172 ALA A N 1
ATOM 1303 C CA . ALA A 1 172 ? -18.300 9.042 3.811 1.00 68.75 172 ALA A CA 1
ATOM 1304 C C . ALA A 1 172 ? -18.085 7.931 2.763 1.00 68.75 172 ALA A C 1
ATOM 1306 O O . ALA A 1 172 ? -18.489 8.091 1.607 1.00 68.75 172 ALA A O 1
ATOM 1307 N N . VAL A 1 173 ? -17.454 6.815 3.145 1.00 70.19 173 VAL A N 1
ATOM 1308 C CA . VAL A 1 173 ? -17.218 5.658 2.274 1.00 70.19 173 VAL A CA 1
ATOM 1309 C C . VAL A 1 173 ? -18.518 4.868 2.141 1.00 70.19 173 VAL A C 1
ATOM 1311 O O . VAL A 1 173 ? -19.209 4.606 3.121 1.00 70.19 173 VAL A O 1
ATOM 1314 N N . LYS A 1 174 ? -18.863 4.483 0.911 1.00 69.75 174 LYS A N 1
ATOM 1315 C CA . LYS A 1 174 ? -20.063 3.692 0.598 1.00 69.75 174 LYS A CA 1
ATOM 1316 C C . LYS A 1 174 ? -19.673 2.335 0.020 1.00 69.75 174 LYS A C 1
ATOM 1318 O O . LYS A 1 174 ? -18.543 2.170 -0.446 1.00 69.75 174 LYS A O 1
ATOM 1323 N N . ASN A 1 175 ? -20.625 1.405 -0.030 1.00 69.19 175 ASN A N 1
ATOM 1324 C CA . ASN A 1 175 ? -20.468 0.131 -0.732 1.00 69.19 175 ASN A CA 1
ATOM 1325 C C . ASN A 1 175 ? -19.948 0.288 -2.161 1.00 69.19 175 ASN A C 1
ATOM 1327 O O . ASN A 1 175 ? -20.139 1.312 -2.823 1.00 69.19 175 ASN A O 1
ATOM 1331 N N . ASN A 1 176 ? -19.330 -0.786 -2.648 1.00 70.56 176 ASN A N 1
ATOM 1332 C CA . ASN A 1 176 ? -18.872 -0.893 -4.029 1.00 70.56 176 ASN A CA 1
ATOM 1333 C C . ASN A 1 176 ? -19.996 -1.326 -4.995 1.00 70.56 176 ASN A C 1
ATOM 1335 O O . ASN A 1 176 ? -19.707 -1.650 -6.148 1.00 70.56 176 ASN A O 1
ATOM 1339 N N . ASP A 1 177 ? -21.262 -1.324 -4.564 1.00 64.56 177 ASP A N 1
ATOM 1340 C CA . ASP A 1 177 ? -22.409 -1.718 -5.387 1.00 64.56 177 ASP A CA 1
ATOM 1341 C C . ASP A 1 177 ? -22.521 -0.822 -6.627 1.00 64.56 177 ASP A C 1
ATOM 1343 O O . ASP A 1 177 ? -22.584 0.404 -6.538 1.00 64.56 177 ASP A O 1
ATOM 1347 N N . GLY A 1 178 ? -22.482 -1.433 -7.814 1.00 62.47 178 GLY A N 1
ATOM 1348 C CA . GLY A 1 178 ? -22.467 -0.703 -9.087 1.00 62.47 178 GLY A CA 1
ATOM 1349 C C . GLY A 1 178 ? -21.160 0.049 -9.389 1.00 62.47 178 GLY A C 1
ATOM 1350 O O . GLY A 1 178 ? -21.083 0.749 -10.400 1.00 62.47 178 GLY A O 1
ATOM 1351 N N . ASN A 1 179 ? -20.111 -0.099 -8.570 1.00 66.31 179 ASN A N 1
ATOM 1352 C CA . ASN A 1 179 ? -18.824 0.557 -8.790 1.00 66.31 179 ASN A CA 1
ATOM 1353 C C . ASN A 1 179 ? -18.029 -0.157 -9.894 1.00 66.31 179 ASN A C 1
ATOM 1355 O O . ASN A 1 179 ? -17.406 -1.196 -9.674 1.00 66.31 179 ASN A O 1
ATOM 1359 N N . LEU A 1 180 ? -18.019 0.422 -11.096 1.00 63.88 180 LEU A N 1
ATOM 1360 C CA . LEU A 1 180 ? -17.308 -0.143 -12.246 1.00 63.88 180 LEU A CA 1
ATOM 1361 C C . LEU A 1 180 ? -15.780 -0.140 -12.074 1.00 63.88 180 LEU A C 1
ATOM 1363 O O . LEU A 1 180 ? -15.110 -0.984 -12.678 1.00 63.88 180 LEU A O 1
ATOM 1367 N N . ILE A 1 181 ? -15.232 0.751 -11.237 1.00 65.88 181 ILE A N 1
ATOM 1368 C CA . ILE A 1 181 ? -13.788 0.854 -10.992 1.00 65.88 181 ILE A CA 1
ATOM 1369 C C . ILE A 1 181 ? -13.319 -0.268 -10.067 1.00 65.88 181 ILE A C 1
ATOM 1371 O O . ILE A 1 181 ? -12.405 -1.002 -10.437 1.00 65.88 181 ILE A O 1
ATOM 1375 N N . PHE A 1 182 ? -13.964 -0.452 -8.914 1.00 65.81 182 PHE A N 1
ATOM 1376 C CA . PHE A 1 182 ? -13.489 -1.386 -7.882 1.00 65.81 182 PHE A CA 1
ATOM 1377 C C . PHE A 1 182 ? -14.226 -2.733 -7.842 1.00 65.81 182 PHE A C 1
ATOM 1379 O O . PHE A 1 182 ? -13.676 -3.713 -7.344 1.00 65.81 182 PHE A O 1
ATOM 1386 N N . GLY A 1 183 ? -15.434 -2.826 -8.402 1.00 68.00 183 GLY A N 1
ATOM 1387 C CA . GLY A 1 183 ? -16.241 -4.046 -8.370 1.00 68.00 183 GLY A CA 1
ATOM 1388 C C . GLY A 1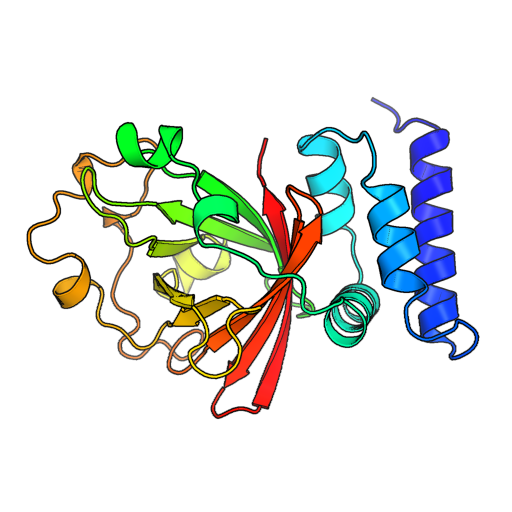 183 ? -15.532 -5.250 -9.001 1.00 68.00 183 GLY A C 1
ATOM 1389 O O . GLY A 1 183 ? -15.165 -5.233 -10.180 1.00 68.00 183 GLY A O 1
ATOM 1390 N N . GLY A 1 184 ? -15.349 -6.312 -8.209 1.00 73.00 184 GLY A N 1
ATOM 1391 C CA . GLY A 1 184 ? -14.693 -7.552 -8.635 1.00 73.00 184 GLY A CA 1
ATOM 1392 C C . GLY A 1 184 ? -13.178 -7.440 -8.836 1.00 73.00 184 GLY A C 1
ATOM 1393 O O . GLY A 1 184 ? -12.604 -8.294 -9.525 1.00 73.00 184 GLY A O 1
ATOM 1394 N N . LEU A 1 185 ? -12.545 -6.391 -8.294 1.00 81.38 185 LEU A N 1
ATOM 1395 C CA . LEU A 1 185 ? -11.094 -6.312 -8.183 1.00 81.38 185 LEU A CA 1
ATOM 1396 C C . LEU A 1 185 ? -10.588 -7.054 -6.949 1.00 81.38 185 LEU A C 1
ATOM 1398 O O . LEU A 1 185 ? -11.201 -7.009 -5.885 1.00 81.38 185 LEU A O 1
ATOM 1402 N N . THR A 1 186 ? -9.427 -7.680 -7.101 1.00 85.25 186 THR A N 1
ATOM 1403 C CA . THR A 1 186 ? -8.586 -8.116 -5.991 1.00 85.25 186 THR A CA 1
ATOM 1404 C C . THR A 1 186 ? -7.181 -7.579 -6.195 1.00 85.25 186 THR A C 1
ATOM 1406 O O . THR A 1 186 ? -6.594 -7.758 -7.264 1.00 85.25 186 THR A O 1
ATOM 1409 N N . ASP A 1 187 ? -6.630 -6.916 -5.183 1.00 89.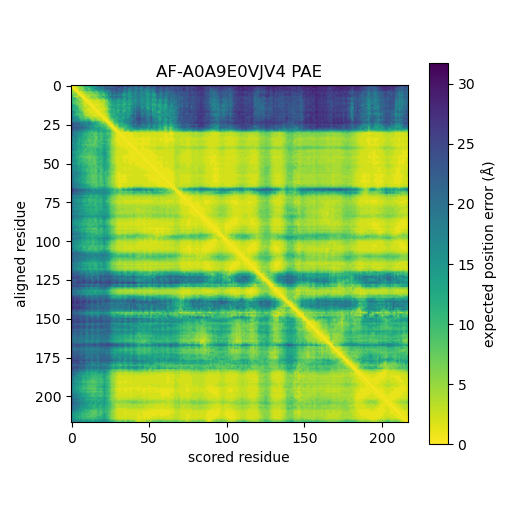69 187 ASP A N 1
ATOM 1410 C CA . ASP A 1 187 ? -5.228 -6.503 -5.234 1.00 89.69 187 ASP A CA 1
ATOM 1411 C C . ASP A 1 187 ? -4.359 -7.595 -4.617 1.00 89.69 187 ASP A C 1
ATOM 1413 O O . ASP A 1 187 ? -4.606 -8.003 -3.487 1.00 89.69 187 ASP A O 1
ATOM 1417 N N . VAL A 1 188 ? -3.339 -8.053 -5.338 1.00 90.62 188 VAL A N 1
ATOM 1418 C CA . VAL A 1 188 ? -2.340 -8.991 -4.814 1.00 90.62 188 VAL A CA 1
ATOM 1419 C C . VAL A 1 188 ? -1.086 -8.207 -4.470 1.00 90.62 188 VAL A C 1
ATOM 1421 O O . VAL A 1 188 ? -0.472 -7.613 -5.357 1.00 90.62 188 VAL A O 1
ATOM 1424 N N . MET A 1 189 ? -0.709 -8.215 -3.194 1.00 91.44 189 MET A N 1
ATOM 1425 C CA . MET A 1 189 ? 0.374 -7.385 -2.662 1.00 91.44 189 MET A CA 1
ATOM 1426 C C . MET A 1 189 ? 1.660 -8.179 -2.415 1.00 91.44 189 MET A C 1
ATOM 1428 O O . MET A 1 189 ? 1.613 -9.341 -2.009 1.00 91.44 189 MET A O 1
ATOM 1432 N N . LYS A 1 190 ? 2.808 -7.524 -2.617 1.00 90.69 190 LYS A N 1
ATOM 1433 C CA . LYS A 1 190 ? 4.153 -7.996 -2.264 1.00 90.69 190 LYS A CA 1
ATOM 1434 C C . LYS A 1 190 ? 4.910 -6.909 -1.506 1.00 90.69 190 LYS A C 1
ATOM 1436 O O . LYS A 1 190 ? 4.845 -5.731 -1.872 1.00 90.69 190 LYS A O 1
ATOM 1441 N N . LYS A 1 191 ? 5.664 -7.300 -0.482 1.00 91.50 191 LYS A N 1
ATOM 1442 C CA . LYS A 1 191 ? 6.517 -6.378 0.274 1.00 91.50 191 LYS A CA 1
ATOM 1443 C C . LYS A 1 191 ? 7.784 -6.032 -0.517 1.00 91.50 191 LYS A C 1
ATOM 1445 O O . LYS A 1 191 ? 8.399 -6.904 -1.121 1.00 91.50 191 LYS A O 1
ATOM 1450 N N . ILE A 1 192 ? 8.180 -4.759 -0.501 1.00 92.06 192 ILE A N 1
ATOM 1451 C CA . ILE A 1 192 ? 9.457 -4.287 -1.063 1.00 92.06 192 ILE A CA 1
ATOM 1452 C C . ILE A 1 192 ? 10.420 -3.904 0.058 1.00 92.06 192 ILE A C 1
ATOM 1454 O O . ILE A 1 192 ? 11.571 -4.333 0.043 1.00 92.06 192 ILE A O 1
ATOM 1458 N N . ASP A 1 193 ? 9.936 -3.110 1.011 1.00 93.00 193 ASP A N 1
ATOM 1459 C CA . ASP A 1 193 ? 10.677 -2.560 2.149 1.00 93.00 193 ASP A CA 1
ATOM 1460 C C . ASP A 1 193 ? 9.767 -2.537 3.396 1.00 93.00 193 ASP A C 1
ATOM 1462 O O . ASP A 1 193 ? 8.603 -2.931 3.321 1.00 93.00 193 ASP A O 1
ATOM 1466 N N . ALA A 1 194 ? 10.263 -2.087 4.551 1.00 93.19 194 ALA A N 1
ATOM 1467 C CA . ALA A 1 194 ? 9.472 -1.943 5.779 1.00 93.19 194 ALA A CA 1
ATOM 1468 C C . ALA A 1 194 ? 8.234 -1.038 5.628 1.00 93.19 194 ALA A C 1
ATOM 1470 O O . ALA A 1 194 ? 7.226 -1.288 6.283 1.00 93.19 194 ALA A O 1
ATOM 1471 N N . ASP A 1 195 ? 8.292 -0.048 4.731 1.00 95.75 195 ASP A N 1
ATOM 1472 C CA . ASP A 1 195 ? 7.223 0.941 4.527 1.00 95.75 195 ASP A CA 1
ATOM 1473 C C . ASP A 1 195 ? 6.686 0.973 3.097 1.00 95.75 195 ASP A C 1
ATOM 1475 O O . ASP A 1 195 ? 5.866 1.828 2.775 1.00 95.75 195 ASP A O 1
ATOM 1479 N N . VAL A 1 196 ? 7.162 0.087 2.215 1.00 95.62 196 VAL A N 1
ATOM 1480 C CA . VAL A 1 196 ? 6.828 0.113 0.784 1.00 95.62 196 VAL A CA 1
ATOM 1481 C C . VAL A 1 196 ? 6.395 -1.266 0.309 1.00 95.62 196 VAL A C 1
ATOM 1483 O O . VAL A 1 196 ? 7.078 -2.266 0.542 1.00 95.62 196 VAL A O 1
ATOM 1486 N N . ALA A 1 197 ? 5.273 -1.314 -0.404 1.00 95.25 197 ALA A N 1
ATOM 1487 C CA . ALA A 1 197 ? 4.738 -2.522 -1.022 1.00 95.25 197 ALA A CA 1
ATOM 1488 C C . ALA A 1 197 ? 4.327 -2.255 -2.473 1.00 95.25 197 ALA A C 1
ATOM 1490 O O . ALA A 1 197 ? 3.961 -1.138 -2.839 1.00 95.25 197 ALA A O 1
ATOM 1491 N N . VAL A 1 198 ? 4.364 -3.293 -3.302 1.00 95.00 198 VAL A N 1
ATOM 1492 C CA . VAL A 1 198 ? 3.921 -3.257 -4.698 1.00 95.00 198 VAL A CA 1
ATOM 1493 C C . VAL A 1 198 ? 2.741 -4.203 -4.881 1.00 95.00 198 VAL A C 1
ATOM 1495 O O . VAL A 1 198 ? 2.706 -5.285 -4.299 1.00 95.00 198 VAL A O 1
ATOM 1498 N N . GLY A 1 199 ? 1.764 -3.793 -5.677 1.00 93.69 199 GLY A N 1
ATOM 1499 C CA . GLY A 1 199 ? 0.544 -4.539 -5.935 1.00 93.69 199 GLY A CA 1
ATOM 1500 C C . GLY A 1 199 ? 0.227 -4.663 -7.416 1.00 93.69 199 GLY A C 1
ATOM 1501 O O . GLY A 1 199 ? 0.636 -3.837 -8.239 1.00 93.69 199 GLY A O 1
ATOM 1502 N N . VAL A 1 200 ? -0.549 -5.690 -7.747 1.00 93.06 200 VAL A N 1
ATOM 1503 C CA . VAL A 1 200 ? -1.272 -5.790 -9.018 1.00 93.06 200 VAL A CA 1
ATOM 1504 C C . VAL A 1 200 ? -2.764 -5.862 -8.725 1.00 93.06 200 VAL A C 1
ATOM 1506 O O . VAL A 1 200 ? -3.190 -6.650 -7.883 1.00 93.06 200 VAL A O 1
ATOM 1509 N N . ALA A 1 201 ? -3.550 -5.063 -9.438 1.00 90.88 201 ALA A N 1
ATOM 1510 C CA . ALA A 1 201 ? -5.003 -5.142 -9.409 1.00 90.88 201 ALA A CA 1
ATOM 1511 C C . ALA A 1 201 ? -5.462 -6.194 -10.423 1.00 90.88 201 ALA A C 1
ATOM 1513 O O . ALA A 1 201 ? -5.164 -6.086 -11.618 1.00 90.88 201 ALA A O 1
ATOM 1514 N N . LEU A 1 202 ? -6.175 -7.218 -9.967 1.00 89.81 202 LEU A N 1
ATOM 1515 C CA . LEU A 1 202 ? -6.697 -8.304 -10.788 1.00 89.81 202 LEU A CA 1
ATOM 1516 C C . LEU A 1 202 ? -8.210 -8.183 -10.926 1.00 89.81 202 LEU A C 1
ATOM 1518 O O . LEU A 1 202 ? -8.909 -7.955 -9.950 1.00 89.81 202 LEU A O 1
ATOM 1522 N N . ARG A 1 203 ? -8.736 -8.434 -12.125 1.00 85.56 203 ARG A N 1
ATOM 1523 C CA . ARG A 1 203 ? -10.168 -8.663 -12.352 1.00 85.56 203 ARG A CA 1
ATOM 1524 C C . ARG A 1 203 ? -10.344 -10.016 -13.006 1.00 85.56 203 ARG A C 1
ATOM 1526 O O . ARG A 1 203 ? -9.789 -10.247 -14.081 1.00 85.56 203 ARG A O 1
ATOM 1533 N N . LYS A 1 204 ? -11.098 -10.921 -12.375 1.00 83.94 204 LYS A N 1
ATOM 1534 C CA . LYS A 1 204 ? -11.281 -12.302 -12.872 1.00 83.94 204 LYS A CA 1
ATOM 1535 C C . LYS A 1 204 ? -9.933 -12.980 -13.198 1.00 83.94 204 LYS A C 1
ATOM 1537 O O . LYS A 1 204 ? -9.769 -13.580 -14.256 1.00 83.94 204 LYS A O 1
ATOM 1542 N N . GLY A 1 205 ? -8.937 -12.784 -12.327 1.00 83.19 205 GLY A N 1
ATOM 1543 C CA . GLY A 1 205 ? -7.577 -13.320 -12.480 1.00 83.19 205 GLY A CA 1
ATOM 1544 C C . GLY A 1 205 ? -6.674 -12.600 -13.493 1.00 83.19 205 GLY A C 1
ATOM 1545 O O . GLY A 1 205 ? -5.509 -12.965 -13.618 1.00 83.19 205 GLY A O 1
ATOM 1546 N N . LYS A 1 206 ? -7.160 -11.576 -14.209 1.00 87.19 206 LYS A N 1
ATOM 1547 C CA . LYS A 1 206 ? -6.372 -10.823 -15.199 1.00 87.19 206 LYS A CA 1
ATOM 1548 C C . LYS A 1 206 ? -5.886 -9.492 -14.636 1.00 87.19 206 LYS A C 1
ATOM 1550 O O . LYS A 1 206 ? -6.698 -8.710 -14.141 1.00 87.19 206 LYS A O 1
ATOM 1555 N N . ALA A 1 207 ? -4.593 -9.207 -14.787 1.00 91.75 207 ALA A N 1
ATOM 1556 C CA . ALA A 1 207 ? -4.002 -7.930 -14.395 1.00 91.75 207 ALA A CA 1
ATOM 1557 C C . ALA A 1 207 ? -4.646 -6.754 -15.147 1.00 91.75 207 ALA A C 1
ATOM 1559 O O . ALA A 1 207 ? -4.745 -6.775 -16.372 1.00 91.75 207 ALA A O 1
ATOM 1560 N N . GLN A 1 208 ? -5.095 -5.751 -14.394 1.00 91.00 208 GLN A N 1
ATOM 1561 C CA . GLN A 1 208 ? -5.670 -4.500 -14.897 1.00 91.00 208 GLN A CA 1
ATOM 1562 C C . GLN A 1 208 ? -4.665 -3.351 -14.792 1.00 91.00 208 GLN A C 1
ATOM 1564 O O . GLN A 1 208 ? -4.534 -2.542 -15.706 1.00 91.00 208 GLN A O 1
ATOM 1569 N N . SER A 1 209 ? -3.937 -3.290 -13.677 1.00 92.31 209 SER A N 1
ATOM 1570 C CA . SER A 1 209 ? -2.924 -2.270 -13.415 1.00 92.31 209 SER A CA 1
ATOM 1571 C C . SER A 1 209 ? -1.940 -2.738 -12.349 1.00 92.31 209 SER A C 1
ATOM 1573 O O . SER A 1 209 ? -2.254 -3.628 -11.559 1.00 92.31 209 SER A O 1
ATOM 1575 N N . TYR A 1 210 ? -0.781 -2.091 -12.288 1.00 95.12 210 TYR A N 1
ATOM 1576 C CA . TYR A 1 210 ? 0.199 -2.266 -11.221 1.00 95.12 210 TYR A CA 1
ATOM 1577 C C . TYR A 1 210 ? 0.300 -0.980 -10.411 1.00 95.12 210 TYR A C 1
ATOM 1579 O O . TYR A 1 210 ? 0.101 0.114 -10.941 1.00 95.12 210 TYR A O 1
ATOM 1587 N N . PHE A 1 211 ? 0.633 -1.086 -9.134 1.00 95.81 211 PHE A N 1
ATOM 1588 C CA . PHE A 1 211 ? 0.780 0.084 -8.282 1.00 95.81 211 PHE A CA 1
ATOM 1589 C C . PHE A 1 211 ? 1.806 -0.144 -7.176 1.00 95.81 211 PHE A C 1
ATOM 1591 O O . PHE A 1 211 ? 2.098 -1.275 -6.807 1.00 95.81 211 PHE A O 1
ATOM 1598 N N . VAL A 1 212 ? 2.350 0.939 -6.636 1.00 96.38 212 VAL A N 1
ATOM 1599 C CA . VAL A 1 212 ? 3.204 0.934 -5.441 1.00 96.38 212 VAL A CA 1
ATOM 1600 C C . VAL A 1 212 ? 2.530 1.774 -4.374 1.00 96.38 212 VAL A C 1
ATOM 1602 O O . VAL A 1 212 ? 1.919 2.792 -4.698 1.00 96.38 212 VAL A O 1
ATOM 1605 N N . VAL A 1 213 ? 2.650 1.355 -3.119 1.00 96.56 213 VAL A N 1
ATOM 1606 C CA . VAL A 1 213 ? 2.247 2.137 -1.953 1.00 96.56 213 VAL A CA 1
ATOM 1607 C C . VAL A 1 213 ? 3.420 2.341 -1.003 1.00 96.56 213 VAL A C 1
ATOM 1609 O O . VAL A 1 213 ? 4.219 1.424 -0.816 1.00 96.56 213 VAL A O 1
ATOM 1612 N N . ALA A 1 214 ? 3.509 3.525 -0.401 1.00 96.88 214 ALA A N 1
ATOM 1613 C CA . ALA A 1 214 ? 4.435 3.833 0.684 1.00 96.88 214 ALA A CA 1
ATOM 1614 C C . ALA A 1 214 ? 3.687 4.428 1.876 1.00 96.88 214 ALA A C 1
ATOM 1616 O O . ALA A 1 214 ? 2.737 5.187 1.683 1.00 96.88 214 ALA A O 1
ATOM 1617 N N . ARG A 1 215 ? 4.120 4.097 3.093 1.00 96.69 215 ARG A N 1
ATOM 1618 C CA . ARG A 1 215 ? 3.581 4.687 4.320 1.00 96.69 215 ARG A CA 1
ATOM 1619 C C . ARG A 1 215 ? 3.728 6.207 4.277 1.00 96.69 215 ARG A C 1
ATOM 1621 O O . ARG A 1 215 ? 4.778 6.722 3.882 1.00 96.69 215 ARG A O 1
ATOM 1628 N N . LYS A 1 216 ? 2.661 6.917 4.632 1.00 93.00 216 LYS A N 1
ATOM 1629 C CA . LYS A 1 216 ? 2.644 8.380 4.665 1.00 93.00 216 LYS A CA 1
ATOM 1630 C C . LYS A 1 216 ? 3.358 8.882 5.939 1.00 93.00 216 LYS A C 1
ATOM 1632 O O . LYS A 1 216 ? 3.285 8.190 6.950 1.00 93.00 216 LYS A O 1
ATOM 1637 N N . PRO A 1 217 ? 4.080 10.019 5.888 1.00 85.12 217 PRO A N 1
ATOM 1638 C CA . PRO A 1 217 ? 4.747 10.605 7.056 1.00 85.12 217 PRO A CA 1
ATOM 1639 C C . PRO A 1 217 ? 3.794 11.073 8.156 1.00 85.12 217 PRO A C 1
ATOM 1641 O O . PRO A 1 217 ? 2.648 11.451 7.812 1.00 85.12 217 PRO A O 1
#

Radius of gyration: 17.41 Å; Cα contacts (8 Å, |Δi|>4): 429; chains: 1; bounding box: 46×45×42 Å

Sequence (217 aa):
MSPSKTFLSLFALLSALLLAASAGTARAGDCVDAFRAALQGRSLAEKDTLVRNLSAKAIRCLYEHASGEAIEPSFYLDEAHRAAGAVEAFVGKNSLPIASTFEKHFFSPVGSTVVYGYNEAAINHLLCSPGFFQIEPNGADRSRILFDYAKDLETLLKGIDLRRLRGAKVEAVKNNDGNLIFGGLTDVMKKIDADVAVGVALRKGKAQSYFVVARKP

Mean predicted aligned error: 9.03 Å

Secondary structure (DSSP, 8-state):
-PPPHHHHHHHHHHHHHHHHHHTT-SPTTHHHHHHHHHHTT--HHHHHHHHHT--HHHHHHHHHHS--PPPPHHHHS-HHHHHHTB-EEEEEEESSSSS-EEEEEEE--TT----EEEEE-TTHHHHS---EEEEEE-TT-TTSEEEE-SS-HHHHTTT--GGGSBT--GGG----TT-TTTTTEEEEEEE-SSSEEEEEEEETTEEEEEEEEEE--

pLDDT: mean 78.16, std 15.8, range [35.44, 96.88]

Foldseek 3Di:
DDPDPVLVVLLVVLVVQLVCVVVVNDDLQSLLVSVLVVPPPDDLVSNLVVQQPDEQSSLVSNVVRFDLAADDVCLLPNPVQLQQLEKWKKWKAWNDPPQRIKMKIWGHFRPDPWIKIFIGTPVCVPDHFRQIFTWDQPVVRNSKIKGDSQDAPCVVCPPGDNVSYPPDPCVSGHHCVVPPVHHQWIWIWHDSDSFKIKIFIDHPNHTDIIMMIGTHD